Protein AF-A0AAV5A978-F1 (afdb_monomer_lite)

Organism: NCBI:txid1419009

Sequence (246 aa):
MTSYNINPSRQEALLNAAAAQDAKRYGLGHRPPADSLASAAQAVADINEKLDVPPSRMTRKEEARLEGAAAQDALRVQAEKGKYINVDVNPLSLSKDEAIQIQSEEHRMRVYSLGYPPPAGSLAAQTQSLTDRLENASTQPMTKDIASDLMSLEHHGMGYTPSGSIAAEAQSKADKNENDGGNRTMNPAVMRVAMGAPVSKGIAAKVMAEENAKLGEVPRGSIAAQAQAAADKNVMDGGNRGVYDD

Foldseek 3Di:
DDDPPPPVVVVVVVVVVVVVVVVVVVVPDDQDDCPDPSNVVVVVVVVCVVVPDDPPPQDVVNVVVVVVVVVVVVVVVVVVVVPPPVPLPLLQPDDPVRNVVVCCVVCVVPVVPDPDDDDPPDPNNVVVVVVVVLVCLQQAALAPVLLVLLQCQLCVQPVHDDCQAPSNVSNVRNVVCVVPVDRDHDDSLSSCLSVFFFAAPVSLVVNLVVRCVRPVHDDGSHSSNLSNVSNVVCVVVSTGGHSPND

Secondary structure (DSSP, 8-state):
-------HHHHHHHHHHHHHHHHHHGGG--PPPTTSHHHHHHHHHHHHHHTT-------HHHHHHHHHHHHHHHHHHHHHHTTS------TTS--HHHHHHHHHHHHHHHHTTT-PPPPTTSHHHHHHHHHHHHHHHHHSPPPHHHHHHHHHHHHHHHSS--TTSHHHHHHHHHHHHHHH-------HHHHHHHTTPPPPHHHHHHHHHHHHHHHSS--TTSHHHHHHHHHHHHHHHTS---TT--

Radius of gyration: 29.01 Å; chains: 1; bounding box: 64×39×80 Å

pLDDT: mean 71.05, std 18.88, range [38.41, 97.0]

Structure (mmCIF, N/CA/C/O backbone):
data_AF-A0AAV5A978-F1
#
_entry.id   AF-A0AAV5A978-F1
#
loop_
_atom_site.group_PDB
_atom_site.id
_atom_site.type_symbol
_atom_site.label_atom_id
_atom_site.label_alt_id
_atom_site.label_comp_id
_atom_site.label_asym_id
_atom_site.label_entity_id
_atom_site.label_seq_id
_atom_site.pdbx_PDB_ins_code
_atom_site.Cartn_x
_atom_site.Cartn_y
_atom_site.Cartn_z
_atom_site.occupancy
_atom_site.B_iso_or_equiv
_atom_site.auth_seq_id
_atom_site.auth_comp_id
_atom_site.auth_asym_id
_atom_site.auth_atom_id
_atom_site.pdbx_PDB_model_num
ATOM 1 N N . MET A 1 1 ? -16.088 -4.294 -34.822 1.00 38.41 1 MET A N 1
ATOM 2 C CA . MET A 1 1 ? -14.643 -4.430 -34.542 1.00 38.41 1 MET A CA 1
ATOM 3 C C . MET A 1 1 ? -13.909 -4.224 -35.854 1.00 38.41 1 MET A C 1
ATOM 5 O O . MET A 1 1 ? -13.927 -5.113 -36.691 1.00 38.41 1 MET A O 1
ATOM 9 N N . THR A 1 2 ? -13.381 -3.023 -36.080 1.00 38.53 2 THR A N 1
ATOM 10 C CA . THR A 1 2 ? -12.790 -2.622 -37.365 1.00 38.53 2 THR A CA 1
ATOM 11 C C . THR A 1 2 ? -11.290 -2.451 -37.153 1.00 38.53 2 THR A C 1
ATOM 13 O O . THR A 1 2 ? -10.835 -1.422 -36.665 1.00 38.53 2 THR A O 1
ATOM 16 N N . SER A 1 3 ? -10.521 -3.501 -37.425 1.00 41.91 3 SER A N 1
ATOM 17 C CA . SER A 1 3 ? -9.060 -3.478 -37.373 1.00 41.91 3 SER A CA 1
ATOM 18 C C . SER A 1 3 ? -8.523 -2.732 -38.597 1.00 41.91 3 SER A C 1
ATOM 20 O O . SER A 1 3 ? -8.637 -3.219 -39.722 1.00 41.91 3 SER A O 1
ATOM 22 N N . TYR A 1 4 ? -7.961 -1.539 -38.385 1.00 41.56 4 TYR A N 1
ATOM 23 C CA . TYR A 1 4 ? -7.276 -0.774 -39.426 1.00 41.56 4 TYR A CA 1
ATOM 24 C C . TYR A 1 4 ? -5.975 -1.482 -39.806 1.00 41.56 4 TYR A C 1
ATOM 26 O O . TYR A 1 4 ? -4.969 -1.395 -39.107 1.00 41.56 4 TYR A O 1
ATOM 34 N N . ASN A 1 5 ? -6.017 -2.195 -40.927 1.00 45.91 5 ASN A N 1
ATOM 35 C CA . ASN A 1 5 ? -4.850 -2.790 -41.557 1.00 45.91 5 ASN A CA 1
ATOM 36 C C . ASN A 1 5 ? -4.061 -1.658 -42.240 1.00 45.91 5 ASN A C 1
ATOM 38 O O . ASN A 1 5 ? -4.445 -1.164 -43.303 1.00 45.91 5 ASN A O 1
ATOM 42 N N . ILE A 1 6 ? -3.030 -1.147 -41.565 1.00 46.53 6 ILE A N 1
ATOM 43 C CA . ILE A 1 6 ? -2.198 -0.057 -42.081 1.00 46.53 6 ILE A CA 1
ATOM 44 C C . ILE A 1 6 ? -1.260 -0.656 -43.131 1.00 46.53 6 ILE A C 1
ATOM 46 O O . ILE A 1 6 ? -0.410 -1.479 -42.812 1.00 46.53 6 ILE A O 1
ATOM 50 N N . ASN A 1 7 ? -1.439 -0.241 -44.387 1.00 48.62 7 ASN A N 1
ATOM 51 C CA . ASN A 1 7 ? -0.611 -0.665 -45.515 1.00 48.62 7 ASN A CA 1
ATOM 52 C C . ASN A 1 7 ? 0.897 -0.486 -45.209 1.00 48.62 7 ASN A C 1
ATOM 54 O O . ASN A 1 7 ? 1.296 0.623 -44.834 1.00 48.62 7 ASN A O 1
ATOM 58 N N . PRO A 1 8 ? 1.743 -1.513 -45.426 1.00 53.03 8 PRO A N 1
ATOM 59 C CA . PRO A 1 8 ? 3.180 -1.483 -45.115 1.00 53.03 8 PRO A CA 1
ATOM 60 C C . PRO A 1 8 ? 3.939 -0.385 -45.879 1.00 53.03 8 PRO A C 1
ATOM 62 O O . PRO A 1 8 ? 4.886 0.206 -45.365 1.00 53.03 8 PRO A O 1
ATOM 65 N N . SER A 1 9 ? 3.436 0.015 -47.046 1.00 55.06 9 SER A N 1
ATOM 66 C CA . SER A 1 9 ? 3.957 1.135 -47.836 1.00 55.06 9 SER A CA 1
ATOM 67 C C . SER A 1 9 ? 3.816 2.503 -47.149 1.00 55.06 9 SER A C 1
ATOM 69 O O . SER A 1 9 ? 4.548 3.437 -47.473 1.00 55.06 9 SER A O 1
ATOM 71 N N . ARG A 1 10 ? 2.927 2.647 -46.154 1.00 50.75 10 ARG A N 1
ATOM 72 C CA . ARG A 1 10 ? 2.805 3.873 -45.347 1.00 50.75 10 ARG A CA 1
ATOM 73 C C . ARG A 1 10 ? 3.814 3.912 -44.194 1.00 50.75 10 ARG A C 1
ATOM 75 O O . ARG A 1 10 ? 4.237 4.999 -43.814 1.00 50.75 10 ARG A O 1
ATOM 82 N N . GLN A 1 11 ? 4.222 2.754 -43.668 1.00 54.19 11 GLN A N 1
ATOM 83 C CA . GLN A 1 11 ? 5.301 2.656 -42.676 1.00 54.19 11 GLN A CA 1
ATOM 84 C C . GLN A 1 11 ? 6.663 2.961 -43.304 1.00 54.19 11 GLN A C 1
ATOM 86 O O . GLN A 1 11 ? 7.423 3.743 -42.738 1.00 54.19 11 GLN A O 1
ATOM 91 N N . GLU A 1 12 ? 6.932 2.445 -44.505 1.00 55.47 12 GLU A N 1
ATOM 92 C CA . GLU A 1 12 ? 8.153 2.781 -45.252 1.00 55.47 12 GLU A CA 1
ATOM 93 C C . GLU A 1 12 ? 8.203 4.266 -45.631 1.00 55.47 12 GLU A C 1
ATOM 95 O O . GLU A 1 12 ? 9.246 4.906 -45.503 1.00 55.47 12 GLU A O 1
ATOM 100 N N . ALA A 1 13 ? 7.066 4.861 -46.011 1.00 53.78 13 ALA A N 1
ATOM 101 C CA . ALA A 1 13 ? 6.989 6.295 -46.286 1.00 53.78 13 ALA A CA 1
ATOM 102 C C . ALA A 1 13 ? 7.282 7.157 -45.043 1.00 53.78 13 ALA A C 1
ATOM 104 O O . ALA A 1 13 ? 7.914 8.206 -45.163 1.00 53.78 13 ALA A O 1
ATOM 105 N N . LEU A 1 14 ? 6.861 6.719 -43.850 1.00 54.91 14 LEU A N 1
ATOM 106 C CA . LEU A 1 14 ? 7.142 7.418 -42.591 1.00 54.91 14 LEU A CA 1
ATOM 107 C C . LEU A 1 14 ? 8.603 7.253 -42.146 1.00 54.91 14 LEU A C 1
ATOM 109 O O . LEU A 1 14 ? 9.194 8.231 -41.692 1.00 54.91 14 LEU A O 1
ATOM 113 N N . LEU A 1 15 ? 9.210 6.073 -42.337 1.00 53.47 15 LEU A N 1
ATOM 114 C CA . LEU A 1 15 ? 10.648 5.874 -42.104 1.00 53.47 15 LEU A CA 1
ATOM 115 C C . LEU A 1 15 ? 11.500 6.725 -43.058 1.00 53.47 15 LEU A C 1
ATOM 117 O O . LEU A 1 15 ? 12.439 7.386 -42.619 1.00 53.47 15 LEU A O 1
ATOM 121 N N . ASN A 1 16 ? 11.136 6.775 -44.342 1.00 55.19 16 ASN A N 1
ATOM 122 C CA . ASN A 1 16 ? 11.844 7.585 -45.335 1.00 55.19 16 ASN A CA 1
ATOM 123 C C . ASN A 1 16 ? 11.669 9.092 -45.081 1.00 55.19 16 ASN A C 1
ATOM 125 O O . ASN A 1 16 ? 12.607 9.864 -45.276 1.00 55.19 16 ASN A O 1
ATOM 129 N N . ALA A 1 17 ? 10.501 9.524 -44.592 1.00 50.28 17 ALA A N 1
ATOM 130 C CA . ALA A 1 17 ? 10.272 10.912 -44.195 1.00 50.28 17 ALA A CA 1
ATOM 131 C C . ALA A 1 17 ? 11.074 11.302 -42.941 1.00 50.28 17 ALA A C 1
ATOM 133 O O . ALA A 1 17 ? 11.612 12.408 -42.893 1.00 50.28 17 ALA A O 1
ATOM 134 N N . ALA A 1 18 ? 11.202 10.400 -41.962 1.00 52.28 18 ALA A N 1
ATOM 135 C CA . ALA A 1 18 ? 12.027 10.617 -40.775 1.00 52.28 18 ALA A CA 1
ATOM 136 C C . ALA A 1 18 ? 13.517 10.712 -41.138 1.00 52.28 18 ALA A C 1
ATOM 138 O O . ALA A 1 18 ? 14.181 11.658 -40.721 1.00 52.28 18 ALA A O 1
ATOM 139 N N . ALA A 1 19 ? 14.012 9.825 -42.007 1.00 53.34 19 ALA A N 1
ATOM 140 C CA . ALA A 1 19 ? 15.381 9.883 -42.521 1.00 53.34 19 ALA A CA 1
ATOM 141 C C . ALA A 1 19 ? 15.659 11.175 -43.319 1.00 53.34 19 ALA A C 1
ATOM 143 O O . ALA A 1 19 ? 16.721 11.779 -43.181 1.00 53.34 19 ALA A O 1
ATOM 144 N N . ALA A 1 20 ? 14.687 11.656 -44.105 1.00 47.88 20 ALA A N 1
ATOM 145 C CA . ALA A 1 20 ? 14.801 12.920 -44.837 1.00 47.88 20 ALA A CA 1
ATOM 146 C C . ALA A 1 20 ? 14.745 14.163 -43.924 1.00 47.88 20 ALA A C 1
ATOM 148 O O . ALA A 1 20 ? 15.349 15.191 -44.239 1.00 47.88 20 ALA A O 1
ATOM 149 N N . GLN A 1 21 ? 14.030 14.093 -42.795 1.00 53.28 21 GLN A N 1
ATOM 150 C CA . GLN A 1 21 ? 14.001 15.161 -41.791 1.00 53.28 21 GLN A CA 1
ATOM 151 C C . GLN A 1 21 ? 15.273 15.195 -40.942 1.00 53.28 21 GLN A C 1
ATOM 153 O O . GLN A 1 21 ? 15.761 16.289 -40.649 1.00 53.28 21 GLN A O 1
ATOM 158 N N . ASP A 1 22 ? 15.848 14.035 -40.625 1.00 50.47 22 ASP A N 1
ATOM 159 C CA . ASP A 1 22 ? 17.147 13.941 -39.959 1.00 50.47 22 ASP A CA 1
ATOM 160 C C . ASP A 1 22 ? 18.252 14.480 -40.874 1.00 50.47 22 ASP A C 1
ATOM 162 O O . ASP A 1 22 ? 18.974 15.397 -40.489 1.00 50.47 22 ASP A O 1
ATOM 166 N N . ALA A 1 23 ? 18.281 14.070 -42.149 1.00 48.44 23 ALA A N 1
ATOM 167 C CA . ALA A 1 23 ? 19.184 14.634 -43.158 1.00 48.44 23 ALA A CA 1
ATOM 168 C C . ALA A 1 23 ? 19.055 16.167 -43.300 1.00 48.44 23 ALA A C 1
ATOM 170 O O . ALA A 1 23 ? 20.057 16.859 -43.482 1.00 48.44 23 ALA A O 1
ATOM 171 N N . LYS A 1 24 ? 17.843 16.729 -43.156 1.00 47.72 24 LYS A N 1
ATOM 172 C CA . LYS A 1 24 ? 17.627 18.189 -43.136 1.00 47.72 24 LYS A CA 1
ATOM 173 C C . LYS A 1 24 ? 18.105 18.865 -41.848 1.00 47.72 24 LYS A C 1
ATOM 175 O O . LYS A 1 24 ? 18.511 20.024 -41.910 1.00 47.72 24 LYS A O 1
ATOM 180 N N . ARG A 1 25 ? 18.087 18.181 -40.700 1.00 46.62 25 ARG A N 1
ATOM 181 C CA . ARG A 1 25 ? 18.656 18.694 -39.441 1.00 46.62 25 ARG A CA 1
ATOM 182 C C . ARG A 1 25 ? 20.189 18.698 -39.457 1.00 46.62 25 ARG A C 1
ATOM 184 O O . ARG A 1 25 ? 20.784 19.624 -38.910 1.00 46.62 25 ARG A O 1
ATOM 191 N N . TYR A 1 26 ? 20.823 17.752 -40.152 1.00 47.38 26 TYR A N 1
ATOM 192 C CA . TYR 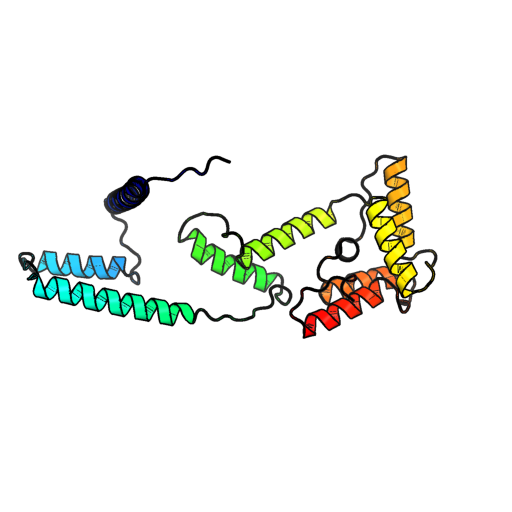A 1 26 ? 22.285 17.693 -40.313 1.00 47.38 26 TYR A CA 1
ATOM 193 C C . TYR A 1 26 ? 22.871 18.773 -41.245 1.00 47.38 26 TYR A C 1
ATOM 195 O O . TYR A 1 26 ? 24.079 18.997 -41.239 1.00 47.38 26 TYR A O 1
ATOM 203 N N . GLY A 1 27 ? 22.036 19.519 -41.978 1.00 46.97 27 GLY A N 1
ATOM 204 C CA . GLY A 1 27 ? 22.461 20.675 -42.778 1.00 46.97 27 GLY A CA 1
ATOM 205 C C . GLY A 1 27 ? 22.800 21.948 -41.981 1.00 46.97 27 GLY A C 1
ATOM 206 O O . GLY A 1 27 ? 23.196 22.939 -42.586 1.00 46.97 27 GLY A O 1
ATOM 207 N N . LEU A 1 28 ? 22.643 21.955 -40.646 1.00 50.41 28 LEU A N 1
ATOM 208 C CA . LEU A 1 28 ? 22.798 23.149 -39.789 1.00 50.41 28 LEU A CA 1
ATOM 209 C C . LEU A 1 28 ? 24.089 23.185 -38.942 1.00 50.41 28 LEU A C 1
ATOM 211 O O . LEU A 1 28 ? 24.195 23.977 -38.011 1.00 50.41 28 LEU A O 1
ATOM 215 N N . GLY A 1 29 ? 25.100 22.372 -39.268 1.00 51.94 29 GLY A N 1
ATOM 216 C CA . GLY A 1 29 ? 26.462 22.554 -38.737 1.00 51.94 29 GLY A CA 1
ATOM 217 C C . GLY A 1 29 ? 26.720 22.049 -37.311 1.00 51.94 29 GLY A C 1
ATOM 218 O O . GLY A 1 29 ? 27.778 22.334 -36.748 1.00 51.94 29 GLY A O 1
ATOM 219 N N . HIS A 1 30 ? 25.816 21.268 -36.716 1.00 49.59 30 HIS A N 1
ATOM 220 C CA . HIS A 1 30 ? 26.115 20.577 -35.462 1.00 49.59 30 HIS A CA 1
ATOM 221 C C . HIS A 1 30 ? 26.966 19.335 -35.726 1.00 49.59 30 HIS A C 1
ATOM 223 O O . HIS A 1 30 ? 26.496 18.361 -36.313 1.00 49.59 30 HIS A O 1
ATOM 229 N N . ARG A 1 31 ? 28.225 19.370 -35.271 1.00 55.72 31 ARG A N 1
ATOM 230 C CA . ARG A 1 31 ? 29.087 18.187 -35.273 1.00 55.72 31 ARG A CA 1
ATOM 231 C C . ARG A 1 31 ? 28.503 17.135 -34.323 1.00 55.72 31 ARG A C 1
ATOM 233 O O . ARG A 1 31 ? 28.209 17.479 -33.174 1.00 55.72 31 ARG A O 1
ATOM 240 N N . PRO A 1 32 ? 28.337 15.881 -34.771 1.00 55.28 32 PRO A N 1
ATOM 241 C CA . PRO A 1 32 ? 27.940 14.793 -33.889 1.00 55.28 32 PRO A CA 1
ATOM 242 C C . PRO A 1 32 ? 28.941 14.657 -32.724 1.00 55.28 32 PRO A C 1
ATOM 244 O O . PRO A 1 32 ? 30.125 14.966 -32.895 1.00 55.28 32 PRO A O 1
ATOM 247 N N . PRO A 1 33 ? 28.491 14.226 -31.531 1.00 59.38 33 PRO A N 1
ATOM 248 C CA . PRO A 1 33 ? 29.372 14.049 -30.380 1.00 59.38 33 PRO A CA 1
ATOM 249 C C . PRO A 1 33 ? 30.524 13.105 -30.736 1.00 59.38 33 PRO A C 1
ATOM 251 O O . PRO A 1 33 ? 30.306 12.107 -31.429 1.00 59.38 33 PRO A O 1
ATOM 254 N N . ALA A 1 34 ? 31.734 13.449 -30.279 1.00 50.03 34 ALA A N 1
ATOM 255 C CA . ALA A 1 34 ? 33.002 12.887 -30.757 1.00 50.03 34 ALA A CA 1
ATOM 256 C C . ALA A 1 34 ? 33.068 11.352 -30.688 1.00 50.03 34 ALA A C 1
ATOM 258 O O . ALA A 1 34 ? 33.665 10.736 -31.567 1.00 50.03 34 ALA A O 1
ATOM 259 N N . ASP A 1 35 ? 32.355 10.757 -29.729 1.00 54.66 35 ASP A N 1
ATOM 260 C CA . ASP A 1 35 ? 32.352 9.316 -29.462 1.00 54.66 35 ASP A CA 1
ATOM 261 C C . ASP A 1 35 ? 31.147 8.578 -30.083 1.00 54.66 35 ASP A C 1
ATOM 263 O O . ASP A 1 35 ? 30.894 7.413 -29.783 1.00 54.66 35 ASP A O 1
ATOM 267 N N . SER A 1 36 ? 30.359 9.245 -30.936 1.00 51.81 36 SER A N 1
ATOM 268 C CA . SER A 1 36 ? 29.204 8.630 -31.604 1.00 51.81 36 SER A CA 1
ATOM 269 C C . SER A 1 36 ? 29.556 8.006 -32.953 1.00 51.81 36 SER A C 1
ATOM 271 O O . SER A 1 36 ? 30.418 8.489 -33.687 1.00 51.81 36 SER A O 1
ATOM 273 N N . LEU A 1 37 ? 28.803 6.971 -33.338 1.00 57.16 37 LEU A N 1
ATOM 274 C CA . LEU A 1 37 ? 28.911 6.334 -34.657 1.00 57.16 37 LEU A CA 1
ATOM 275 C C . LEU A 1 37 ? 28.710 7.328 -35.815 1.00 57.16 37 LEU A C 1
ATOM 277 O O . LEU A 1 37 ? 29.323 7.166 -36.866 1.00 57.16 37 LEU A O 1
ATOM 281 N N . ALA A 1 38 ? 27.919 8.387 -35.611 1.00 53.84 38 ALA A N 1
ATOM 282 C CA . ALA A 1 38 ? 27.750 9.467 -36.583 1.00 53.84 38 ALA A CA 1
ATOM 283 C C . ALA A 1 38 ? 29.032 10.307 -36.757 1.00 53.84 38 ALA A C 1
ATOM 285 O O . ALA A 1 38 ? 29.376 10.661 -37.880 1.00 53.84 38 ALA A O 1
ATOM 286 N N . SER A 1 39 ? 29.778 10.564 -35.674 1.00 52.00 39 SER A N 1
ATOM 287 C CA . SER A 1 39 ? 31.099 11.215 -35.724 1.00 52.00 39 SER A CA 1
ATOM 288 C C . SER A 1 39 ? 32.128 10.346 -36.444 1.00 52.00 39 SER A C 1
ATOM 290 O O . SER A 1 39 ? 32.857 10.842 -37.302 1.00 52.00 39 SER A O 1
ATOM 292 N N . ALA A 1 40 ? 32.124 9.033 -36.194 1.00 56.62 40 ALA A N 1
ATOM 293 C CA . ALA A 1 40 ? 32.982 8.096 -36.918 1.00 56.62 40 ALA A CA 1
ATOM 294 C C . ALA A 1 40 ? 32.642 8.034 -38.420 1.00 56.62 40 ALA A C 1
ATOM 296 O O . ALA A 1 40 ? 33.541 8.088 -39.257 1.00 56.62 40 ALA A O 1
ATOM 297 N N . ALA A 1 41 ? 31.354 7.985 -38.775 1.00 58.16 41 ALA A N 1
ATOM 298 C CA . ALA A 1 41 ? 30.906 7.989 -40.168 1.00 58.16 41 ALA A CA 1
ATOM 299 C C . ALA A 1 41 ? 31.272 9.295 -40.893 1.00 58.16 41 ALA A C 1
ATOM 301 O O . AL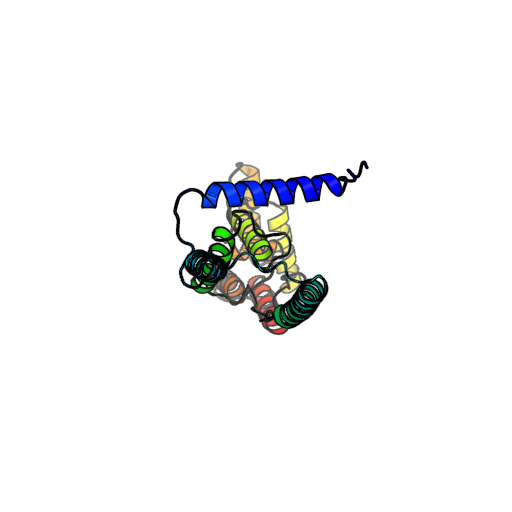A A 1 41 ? 31.699 9.265 -42.046 1.00 58.16 41 ALA A O 1
ATOM 302 N N . GLN A 1 42 ? 31.166 10.434 -40.205 1.00 61.62 42 GLN A N 1
ATOM 303 C CA . GLN A 1 42 ? 31.513 11.734 -40.768 1.00 61.62 42 GLN A CA 1
ATOM 304 C C . GLN A 1 42 ? 33.028 11.929 -40.892 1.00 61.62 42 GLN A C 1
ATOM 306 O O . GLN A 1 42 ? 33.486 12.444 -41.902 1.00 61.62 42 GLN A O 1
ATOM 311 N N . ALA A 1 43 ? 33.824 11.418 -39.948 1.00 58.69 43 ALA A N 1
ATOM 312 C CA . ALA A 1 43 ? 35.279 11.384 -40.082 1.00 58.69 43 ALA A CA 1
ATOM 313 C C . ALA A 1 43 ? 35.724 10.544 -41.292 1.00 58.69 43 ALA A C 1
ATOM 315 O O . ALA A 1 43 ? 36.635 10.941 -42.013 1.00 58.69 43 ALA A O 1
ATOM 316 N N . VAL A 1 44 ? 35.060 9.413 -41.557 1.00 56.75 44 VAL A N 1
ATOM 317 C CA . VAL A 1 44 ? 35.323 8.590 -42.750 1.00 56.75 44 VAL A CA 1
ATOM 318 C C . VAL A 1 44 ? 34.908 9.319 -44.035 1.00 56.75 44 VAL A C 1
ATOM 320 O O . VAL A 1 44 ? 35.639 9.263 -45.023 1.00 56.75 44 VAL A O 1
ATOM 323 N N . ALA A 1 45 ? 33.783 10.040 -44.026 1.00 55.94 45 ALA A N 1
ATOM 324 C CA . ALA A 1 45 ? 33.349 10.858 -45.159 1.00 55.94 45 ALA A CA 1
ATOM 325 C C . ALA A 1 45 ? 34.325 12.016 -45.454 1.00 55.94 45 ALA A C 1
ATOM 327 O O . ALA A 1 45 ? 34.742 12.168 -46.600 1.00 55.94 45 ALA A O 1
ATOM 328 N N . ASP A 1 46 ? 34.770 12.749 -44.428 1.00 59.84 46 ASP A N 1
ATOM 329 C CA . ASP A 1 46 ? 35.736 13.852 -44.547 1.00 59.84 46 ASP A CA 1
ATOM 330 C C . ASP A 1 46 ? 37.120 13.362 -45.027 1.00 59.84 46 ASP A C 1
ATOM 332 O O . ASP A 1 46 ? 37.829 14.064 -45.753 1.00 59.84 46 ASP A O 1
ATOM 336 N N . ILE A 1 47 ? 37.531 12.150 -44.625 1.00 57.88 47 ILE A N 1
ATOM 337 C CA . ILE A 1 47 ? 38.763 11.506 -45.114 1.00 57.88 47 ILE A CA 1
ATOM 338 C C . ILE A 1 47 ? 38.628 11.147 -46.599 1.00 57.88 47 ILE A C 1
ATOM 340 O O . ILE A 1 47 ? 39.562 11.386 -47.367 1.00 57.88 47 ILE A O 1
ATOM 344 N N . ASN A 1 48 ? 37.474 10.620 -47.014 1.00 48.16 48 ASN A N 1
ATOM 345 C CA . ASN A 1 48 ? 37.210 10.271 -48.410 1.00 48.16 48 ASN A CA 1
ATOM 346 C C . ASN A 1 48 ? 37.111 11.511 -49.314 1.00 48.16 48 ASN A C 1
ATOM 348 O O . ASN A 1 48 ? 37.594 11.468 -50.442 1.00 48.16 48 ASN A O 1
ATOM 352 N N . GLU A 1 49 ? 36.559 12.623 -48.816 1.00 55.88 49 GLU A N 1
ATOM 353 C CA . GLU A 1 49 ? 36.499 13.903 -49.539 1.00 55.88 49 GLU A CA 1
ATOM 354 C C . GLU A 1 49 ? 37.897 14.506 -49.758 1.00 55.88 49 GLU A C 1
ATOM 356 O O . GLU A 1 49 ? 38.195 15.027 -50.830 1.00 55.88 49 GLU A O 1
ATOM 361 N N . LYS A 1 50 ? 38.801 14.384 -48.776 1.00 57.38 50 LYS A N 1
ATOM 362 C CA . LYS A 1 50 ? 40.176 14.905 -48.882 1.00 57.38 50 LYS A CA 1
ATOM 363 C C . LYS A 1 50 ? 41.097 14.104 -49.797 1.00 57.38 50 LYS A C 1
ATOM 365 O O . LYS A 1 50 ? 42.142 14.625 -50.181 1.00 57.38 50 LYS A O 1
ATOM 370 N N . LEU A 1 51 ? 40.762 12.853 -50.104 1.00 51.94 51 LEU A N 1
ATOM 371 C CA . LEU A 1 51 ? 41.628 11.975 -50.892 1.00 51.94 51 LEU A CA 1
ATOM 372 C C . LEU A 1 51 ? 41.305 11.967 -52.398 1.00 51.94 51 LEU A C 1
ATOM 374 O O . LEU A 1 51 ? 41.974 11.238 -53.123 1.00 51.94 51 LEU A O 1
ATOM 378 N N . ASP A 1 52 ? 40.331 12.761 -52.872 1.00 50.81 52 ASP A N 1
ATOM 379 C CA . ASP A 1 52 ? 39.873 12.819 -54.281 1.00 50.81 52 ASP A CA 1
ATOM 380 C C . ASP A 1 52 ? 39.739 11.419 -54.918 1.00 50.81 52 ASP A C 1
ATOM 382 O O . ASP A 1 52 ? 40.017 11.185 -56.096 1.00 50.81 52 ASP A O 1
ATOM 386 N N . VAL A 1 53 ? 39.363 10.437 -54.089 1.00 49.81 53 VAL A N 1
ATOM 387 C CA . VAL A 1 53 ? 39.149 9.064 -54.529 1.00 49.81 53 VAL A CA 1
ATOM 388 C C . VAL A 1 53 ? 37.731 9.060 -55.079 1.00 49.81 53 VAL A C 1
ATOM 390 O O . VAL A 1 53 ? 36.793 9.241 -54.296 1.00 49.81 53 VAL A O 1
ATOM 393 N N . PRO A 1 54 ? 37.521 8.875 -56.397 1.00 49.19 54 PRO A N 1
ATOM 394 C CA . PRO A 1 54 ? 36.173 8.668 -56.908 1.00 49.19 54 PRO A CA 1
ATOM 395 C C . PRO A 1 54 ? 35.557 7.527 -56.099 1.00 49.19 54 PRO A C 1
ATOM 397 O O . PRO A 1 54 ? 36.294 6.588 -55.786 1.00 49.19 54 PRO A O 1
ATOM 400 N N . PRO A 1 55 ? 34.261 7.577 -55.729 1.00 50.84 55 PRO A N 1
ATOM 401 C CA . PRO A 1 55 ? 33.647 6.491 -54.986 1.00 50.84 55 PRO A CA 1
ATOM 402 C C . PRO A 1 55 ? 33.853 5.236 -55.821 1.00 50.84 55 PRO A C 1
ATOM 404 O O . PRO A 1 55 ? 33.208 5.064 -56.860 1.00 50.84 55 PRO A O 1
ATOM 407 N N . SER A 1 56 ? 34.826 4.413 -55.423 1.00 51.47 56 SER A N 1
ATOM 408 C CA . SER A 1 56 ? 35.086 3.134 -56.051 1.00 51.47 56 SER A CA 1
ATOM 409 C C . SER A 1 56 ? 33.745 2.446 -55.992 1.00 51.47 56 SER A C 1
ATOM 411 O O . SER A 1 56 ? 33.246 2.189 -54.896 1.00 51.47 56 SER A O 1
ATOM 413 N N . ARG A 1 57 ? 33.100 2.286 -57.155 1.00 53.25 57 ARG A N 1
ATOM 414 C CA . ARG A 1 57 ? 31.835 1.569 -57.259 1.00 53.25 57 ARG A CA 1
ATOM 415 C C . ARG A 1 57 ? 32.124 0.218 -56.649 1.00 53.25 57 ARG A C 1
ATOM 417 O O . ARG A 1 57 ? 32.782 -0.596 -57.298 1.00 53.25 57 ARG A O 1
ATOM 424 N N . MET A 1 58 ? 31.700 0.037 -55.399 1.00 56.12 58 MET A N 1
ATOM 425 C CA . MET A 1 58 ? 31.829 -1.232 -54.718 1.00 56.12 58 MET A CA 1
ATOM 426 C C . MET A 1 58 ? 31.236 -2.244 -55.671 1.00 56.12 58 MET A C 1
ATOM 428 O O . MET A 1 58 ? 30.129 -2.084 -56.194 1.00 56.12 58 MET A O 1
ATOM 432 N N . THR A 1 59 ? 32.050 -3.221 -56.029 1.00 63.91 59 THR A N 1
ATOM 433 C CA . THR A 1 59 ? 31.573 -4.277 -56.897 1.00 63.91 59 THR A CA 1
ATOM 434 C C . THR A 1 59 ? 30.405 -4.941 -56.170 1.00 63.91 59 THR A C 1
ATOM 436 O O . THR A 1 59 ? 30.413 -5.043 -54.944 1.00 63.91 59 THR A O 1
ATOM 439 N N . ARG A 1 60 ? 29.397 -5.445 -56.892 1.00 59.47 60 ARG A N 1
ATOM 440 C CA . ARG A 1 60 ? 28.263 -6.160 -56.259 1.00 59.47 60 ARG A CA 1
ATOM 441 C C . ARG A 1 60 ? 28.717 -7.272 -55.299 1.00 59.47 60 ARG A C 1
ATOM 443 O O . ARG A 1 60 ? 27.991 -7.669 -54.399 1.00 59.47 60 ARG A O 1
ATOM 450 N N . LYS A 1 61 ? 29.935 -7.785 -55.499 1.00 59.22 61 LYS A N 1
ATOM 451 C CA . LYS A 1 61 ? 30.578 -8.793 -54.655 1.00 59.22 61 LYS A CA 1
ATOM 452 C C . LYS A 1 61 ? 31.076 -8.237 -53.313 1.00 59.22 61 LYS A C 1
ATOM 454 O O . LYS A 1 61 ? 31.100 -8.976 -52.334 1.00 59.22 61 LYS A O 1
ATOM 459 N N . GLU A 1 62 ? 31.493 -6.978 -53.264 1.00 57.06 62 GLU A N 1
ATOM 460 C CA . GLU A 1 62 ? 31.884 -6.271 -52.037 1.00 57.06 62 GLU A CA 1
ATOM 461 C C . GLU A 1 62 ? 30.656 -5.795 -51.263 1.00 57.06 62 GLU A C 1
ATOM 463 O O . GLU A 1 62 ? 30.609 -5.958 -50.048 1.00 57.06 62 GLU A O 1
ATOM 468 N N . GLU A 1 63 ? 29.625 -5.331 -51.970 1.00 56.91 63 GLU A N 1
ATOM 469 C CA . GLU A 1 63 ? 28.324 -4.980 -51.388 1.00 56.91 63 GLU A CA 1
ATOM 470 C C . GLU A 1 63 ? 27.680 -6.192 -50.694 1.00 56.91 63 GLU A C 1
ATOM 472 O O . GLU A 1 63 ? 27.388 -6.138 -49.503 1.00 56.91 63 GLU A O 1
ATOM 477 N N . ALA A 1 64 ? 27.627 -7.349 -51.367 1.00 61.75 64 ALA A N 1
ATOM 478 C CA . ALA A 1 64 ? 27.132 -8.593 -50.769 1.00 61.75 64 ALA A CA 1
ATOM 479 C C . ALA A 1 64 ? 27.964 -9.071 -49.559 1.00 61.75 64 ALA A C 1
ATOM 481 O O . ALA A 1 64 ? 27.451 -9.739 -48.659 1.00 61.75 64 ALA A O 1
ATOM 482 N N . ARG A 1 65 ? 29.265 -8.747 -49.515 1.00 66.06 65 ARG A N 1
ATOM 483 C CA . ARG A 1 65 ? 30.130 -9.064 -48.366 1.00 66.06 65 ARG A CA 1
ATOM 484 C C . ARG A 1 65 ? 29.848 -8.156 -47.176 1.00 66.06 65 ARG A C 1
ATOM 486 O O . ARG A 1 65 ? 29.847 -8.644 -46.049 1.00 66.06 65 ARG A O 1
ATOM 493 N N . LEU A 1 66 ? 29.602 -6.872 -47.423 1.00 61.25 66 LEU A N 1
ATOM 494 C CA . LEU A 1 66 ? 29.227 -5.914 -46.388 1.00 61.25 66 LEU A CA 1
ATOM 495 C C . LEU A 1 66 ? 27.826 -6.199 -45.845 1.00 61.25 66 LEU A C 1
ATOM 497 O O . LEU A 1 66 ? 27.652 -6.185 -44.632 1.00 61.25 66 LEU A O 1
ATOM 501 N N . GLU A 1 67 ? 26.866 -6.555 -46.699 1.00 61.62 67 GLU A N 1
ATOM 502 C CA . GLU A 1 67 ? 25.534 -7.000 -46.268 1.00 61.62 67 GLU A CA 1
ATOM 503 C C . GLU A 1 67 ? 25.608 -8.267 -45.407 1.00 61.62 67 GLU A C 1
ATOM 505 O O . GLU A 1 67 ? 24.995 -8.331 -44.341 1.00 61.62 67 GLU A O 1
ATOM 510 N N . GLY A 1 68 ? 26.415 -9.255 -45.811 1.00 66.69 68 GLY A N 1
ATOM 511 C CA . GLY A 1 68 ? 26.639 -10.467 -45.020 1.00 66.69 68 GLY A CA 1
ATOM 512 C C . GLY A 1 68 ? 27.292 -10.187 -43.661 1.00 66.69 68 GLY A C 1
ATOM 513 O O . GLY A 1 68 ? 26.871 -10.749 -42.648 1.00 66.69 68 GLY A O 1
ATOM 514 N N . ALA A 1 69 ? 28.278 -9.286 -43.622 1.00 67.06 69 ALA A N 1
ATOM 515 C CA . ALA A 1 69 ? 28.934 -8.869 -42.384 1.00 67.06 69 ALA A CA 1
ATOM 516 C C . ALA A 1 69 ? 27.986 -8.076 -41.469 1.00 67.06 69 ALA A C 1
ATOM 518 O O . ALA A 1 69 ? 27.947 -8.334 -40.269 1.00 67.06 69 ALA A O 1
ATOM 519 N N . ALA A 1 70 ? 27.175 -7.174 -42.028 1.00 58.75 70 ALA A N 1
ATOM 520 C CA . ALA A 1 70 ? 26.173 -6.415 -41.287 1.00 58.75 70 ALA A CA 1
ATOM 521 C C . ALA A 1 70 ? 25.070 -7.323 -40.721 1.00 58.75 70 ALA A C 1
ATOM 523 O O . ALA A 1 70 ? 24.650 -7.136 -39.583 1.00 58.75 70 ALA A O 1
ATOM 524 N N . ALA A 1 71 ? 24.638 -8.345 -41.466 1.00 59.00 71 ALA A N 1
ATOM 525 C CA . ALA A 1 71 ? 23.665 -9.323 -40.985 1.00 59.00 71 ALA A CA 1
ATOM 526 C C . ALA A 1 71 ? 24.228 -10.195 -39.849 1.00 59.00 71 ALA A C 1
ATOM 528 O O . ALA A 1 71 ? 23.546 -10.424 -38.849 1.00 59.00 71 ALA A O 1
ATOM 529 N N . GLN A 1 72 ? 25.480 -10.652 -39.963 1.00 64.62 72 GLN A N 1
ATOM 530 C CA . GLN A 1 72 ? 26.152 -11.381 -38.881 1.00 64.62 72 GLN A CA 1
ATOM 531 C C . GLN A 1 72 ? 26.367 -10.510 -37.642 1.00 64.62 72 GLN A C 1
ATOM 533 O O . GLN A 1 72 ? 26.177 -10.988 -36.524 1.00 64.62 72 GLN A O 1
ATOM 538 N N . ASP A 1 73 ? 26.723 -9.240 -37.825 1.00 54.12 73 ASP A N 1
ATOM 539 C CA . ASP A 1 73 ? 26.887 -8.311 -36.714 1.00 54.12 73 ASP A CA 1
ATOM 540 C C . ASP A 1 73 ? 25.546 -7.977 -36.051 1.00 54.12 73 ASP A C 1
ATOM 542 O O . ASP A 1 73 ? 25.446 -7.996 -34.829 1.00 54.12 73 ASP A O 1
ATOM 546 N N . ALA A 1 74 ? 24.475 -7.801 -36.831 1.00 52.16 74 ALA A N 1
ATOM 547 C CA . ALA A 1 74 ? 23.124 -7.629 -36.305 1.00 52.16 74 ALA A CA 1
ATOM 548 C C . ALA A 1 74 ? 22.670 -8.845 -35.479 1.00 52.16 74 ALA A C 1
ATOM 550 O O . ALA A 1 74 ? 22.109 -8.670 -34.398 1.00 52.16 74 ALA A O 1
ATOM 551 N N . LEU A 1 75 ? 22.967 -10.068 -35.933 1.00 63.22 75 LEU A N 1
ATOM 552 C CA . LEU A 1 75 ? 22.703 -11.298 -35.176 1.00 63.22 75 LEU A CA 1
ATOM 553 C C . LEU A 1 75 ? 23.542 -11.378 -33.893 1.00 63.22 75 LEU A C 1
ATOM 555 O O . LEU A 1 75 ? 23.022 -11.760 -32.844 1.00 63.22 75 LEU A O 1
ATOM 559 N N . ARG A 1 76 ? 24.819 -10.980 -33.948 1.00 69.75 76 ARG A N 1
ATOM 560 C CA . ARG A 1 76 ? 25.701 -10.903 -32.774 1.00 69.75 76 ARG A CA 1
ATOM 561 C C . ARG A 1 76 ? 25.181 -9.893 -31.755 1.00 69.75 76 ARG A C 1
ATOM 563 O O . ARG A 1 76 ? 25.036 -10.237 -30.587 1.00 69.75 76 ARG A O 1
ATOM 570 N N . VAL A 1 77 ? 24.816 -8.693 -32.200 1.00 58.75 77 VAL A N 1
ATOM 571 C CA . VAL A 1 77 ? 24.213 -7.646 -31.367 1.00 58.75 77 VAL A CA 1
ATOM 572 C C . VAL A 1 77 ? 22.868 -8.102 -30.810 1.00 58.75 77 VAL A C 1
ATOM 574 O O . VAL A 1 77 ? 22.563 -7.797 -29.666 1.00 58.75 77 VAL A O 1
ATOM 577 N N . GLN A 1 78 ? 22.061 -8.859 -31.555 1.00 56.97 78 GLN A N 1
ATOM 578 C CA . GLN A 1 78 ? 20.807 -9.417 -31.045 1.00 56.97 78 GLN A CA 1
ATOM 579 C C . GLN A 1 78 ? 21.053 -10.484 -29.966 1.00 56.97 78 GLN A C 1
ATOM 581 O O . GLN A 1 78 ? 20.353 -10.499 -28.954 1.00 56.97 78 GLN A O 1
ATOM 586 N N . ALA A 1 79 ? 22.081 -11.322 -30.126 1.00 57.12 79 ALA A N 1
ATOM 587 C CA . ALA A 1 79 ? 22.498 -12.299 -29.121 1.00 57.12 79 ALA A CA 1
ATOM 588 C C . ALA A 1 79 ? 23.118 -11.639 -27.871 1.00 57.12 79 ALA A C 1
ATOM 590 O O . ALA A 1 79 ? 22.884 -12.092 -26.751 1.00 57.12 79 ALA A O 1
ATOM 591 N N . GLU A 1 80 ? 23.863 -10.544 -28.037 1.00 58.25 80 GLU A N 1
ATOM 592 C CA . GLU A 1 80 ? 24.425 -9.745 -26.941 1.00 58.25 80 GLU A CA 1
ATOM 593 C C . GLU A 1 80 ? 23.360 -8.884 -26.244 1.00 58.25 80 GLU A C 1
ATOM 595 O O . GLU A 1 80 ? 23.371 -8.771 -25.024 1.00 58.25 80 GLU A O 1
ATOM 600 N N . LYS A 1 81 ? 22.371 -8.355 -26.972 1.00 52.84 81 LYS A N 1
ATOM 601 C CA . LYS A 1 81 ? 21.190 -7.684 -26.399 1.00 52.84 81 LYS A CA 1
ATOM 602 C C . LYS A 1 81 ? 20.229 -8.669 -25.728 1.00 52.84 81 LYS A C 1
ATOM 604 O O . LYS A 1 81 ? 19.514 -8.290 -24.813 1.00 52.84 81 LYS A O 1
ATOM 609 N N . GLY A 1 82 ? 20.257 -9.952 -26.084 1.00 44.03 82 GLY A N 1
ATOM 610 C CA . GLY A 1 82 ? 19.643 -11.013 -25.276 1.00 44.03 82 GLY A CA 1
ATOM 611 C C . GLY A 1 82 ? 20.306 -11.197 -23.901 1.00 44.03 82 GLY A C 1
ATOM 612 O O . GLY A 1 82 ? 19.712 -11.810 -23.019 1.00 44.03 82 GLY A O 1
ATOM 613 N N . LYS A 1 83 ? 21.511 -10.636 -23.703 1.00 44.28 83 LYS A N 1
ATOM 614 C CA . LYS A 1 83 ? 22.192 -10.476 -22.410 1.00 44.28 83 LYS A CA 1
ATOM 615 C C . LYS A 1 83 ? 22.021 -9.067 -21.828 1.00 44.28 83 LYS A C 1
ATOM 617 O O . LYS A 1 83 ? 22.853 -8.651 -21.019 1.00 44.28 83 LYS A O 1
ATOM 622 N N . TYR A 1 84 ? 20.965 -8.321 -22.182 1.00 46.94 84 TYR A N 1
ATOM 623 C CA . TYR A 1 84 ? 20.490 -7.319 -21.230 1.00 46.94 84 TYR A CA 1
ATOM 624 C C . TYR A 1 84 ? 20.230 -8.073 -19.945 1.00 46.94 84 TYR A C 1
ATOM 626 O O . TYR A 1 84 ? 19.469 -9.037 -19.900 1.00 46.94 84 TYR A O 1
ATOM 634 N N . ILE A 1 85 ? 21.013 -7.692 -18.955 1.00 46.06 85 ILE A N 1
ATOM 635 C CA . ILE A 1 85 ? 21.035 -8.283 -17.648 1.00 46.06 85 ILE A CA 1
ATOM 636 C C . ILE A 1 85 ? 19.576 -8.221 -17.192 1.00 46.06 85 ILE A C 1
ATOM 638 O O . ILE A 1 85 ? 19.062 -7.138 -16.917 1.00 46.06 85 ILE A O 1
ATOM 642 N N . ASN A 1 86 ? 18.893 -9.367 -17.145 1.00 42.59 86 ASN A N 1
ATOM 643 C CA . ASN A 1 86 ? 17.810 -9.566 -16.194 1.00 42.59 86 ASN A CA 1
ATOM 644 C C . ASN A 1 86 ? 18.499 -9.483 -14.830 1.00 42.59 86 ASN A C 1
ATOM 646 O O . ASN A 1 86 ? 18.759 -10.492 -14.179 1.00 42.59 86 ASN A O 1
ATOM 650 N N . VAL A 1 87 ? 18.926 -8.275 -14.445 1.00 47.41 87 VAL A N 1
ATOM 651 C CA . VAL A 1 87 ? 19.078 -7.982 -13.041 1.00 47.41 87 VAL A CA 1
ATOM 652 C C . VAL A 1 87 ? 17.639 -8.040 -12.600 1.00 47.41 87 VAL A C 1
ATOM 654 O O . VAL A 1 87 ? 16.821 -7.215 -13.004 1.00 47.41 87 VAL A O 1
ATOM 657 N N . ASP A 1 88 ? 17.323 -9.088 -11.864 1.00 46.97 88 ASP A N 1
ATOM 658 C CA . ASP A 1 88 ? 16.096 -9.184 -11.105 1.00 46.97 88 ASP A CA 1
ATOM 659 C C . ASP A 1 88 ? 16.196 -8.118 -9.998 1.00 46.97 88 ASP A C 1
ATOM 661 O O . ASP A 1 88 ? 16.451 -8.400 -8.829 1.00 46.97 88 ASP A O 1
ATOM 665 N N . VAL A 1 89 ? 16.188 -6.838 -10.399 1.00 51.97 89 VAL A N 1
ATOM 666 C CA . VAL A 1 89 ? 16.149 -5.713 -9.477 1.00 51.97 89 VAL A CA 1
ATOM 667 C C . VAL A 1 89 ? 14.714 -5.681 -9.025 1.00 51.97 89 VAL A C 1
ATOM 669 O O . VAL A 1 89 ? 13.829 -5.272 -9.775 1.00 51.97 89 VAL A O 1
ATOM 672 N N . ASN A 1 90 ? 14.479 -6.140 -7.805 1.00 55.44 90 ASN A N 1
ATOM 673 C CA . ASN A 1 90 ? 13.18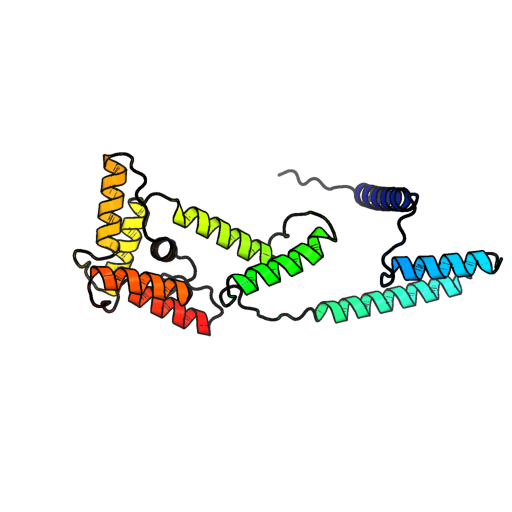8 -5.974 -7.181 1.00 55.44 90 ASN A CA 1
ATOM 674 C C . ASN A 1 90 ? 12.889 -4.459 -7.116 1.00 55.44 90 ASN A C 1
ATOM 676 O O . ASN A 1 90 ? 13.562 -3.738 -6.372 1.00 55.44 90 ASN A O 1
ATOM 680 N N . PRO A 1 91 ? 11.894 -3.939 -7.860 1.00 54.12 91 PRO A N 1
ATOM 681 C CA . PRO A 1 91 ? 11.603 -2.506 -7.887 1.00 54.12 91 PRO A CA 1
ATOM 682 C C . PRO A 1 91 ? 11.140 -1.971 -6.519 1.00 54.12 91 PRO A C 1
ATOM 684 O O . PRO A 1 91 ? 11.058 -0.761 -6.321 1.00 54.12 91 PRO A O 1
ATOM 687 N N . LEU A 1 92 ? 10.848 -2.863 -5.565 1.00 48.00 92 LEU A N 1
ATOM 688 C CA . LEU A 1 92 ? 10.354 -2.558 -4.225 1.00 48.00 92 LEU A CA 1
ATOM 689 C C . LEU A 1 92 ? 11.460 -2.499 -3.156 1.00 48.00 92 LEU A C 1
ATOM 691 O O . LEU A 1 92 ? 11.170 -2.081 -2.033 1.00 48.00 92 LEU A O 1
ATOM 695 N N . SER A 1 93 ? 12.698 -2.911 -3.467 1.00 52.12 93 SER A N 1
ATOM 696 C CA . SER A 1 93 ? 13.858 -2.780 -2.563 1.00 52.12 93 SER A CA 1
ATOM 697 C C . SER A 1 93 ? 14.656 -1.496 -2.780 1.00 52.12 93 SER A C 1
ATOM 699 O O . SER A 1 93 ? 15.567 -1.211 -2.007 1.00 52.12 93 SER A O 1
ATOM 701 N N . LEU A 1 94 ? 14.327 -0.738 -3.825 1.00 57.41 94 LEU A N 1
ATOM 702 C CA . LEU A 1 94 ? 15.009 0.500 -4.173 1.00 57.41 94 LEU A CA 1
ATOM 703 C C . LEU A 1 94 ? 14.669 1.600 -3.166 1.00 57.41 94 LEU A C 1
ATOM 705 O O . LEU A 1 94 ? 13.500 1.883 -2.885 1.00 57.41 94 LEU A O 1
ATOM 709 N N . SER A 1 95 ? 15.707 2.250 -2.645 1.00 58.59 95 SER A N 1
ATOM 710 C CA . SER A 1 95 ? 15.560 3.516 -1.931 1.00 58.59 95 SER A CA 1
ATOM 711 C C . SER A 1 95 ? 14.944 4.571 -2.860 1.00 58.59 95 SER A C 1
ATOM 713 O O . SER A 1 95 ? 15.053 4.491 -4.084 1.00 58.59 95 SER A O 1
ATOM 715 N N . LYS A 1 96 ? 14.305 5.599 -2.285 1.00 56.34 96 LYS A N 1
ATOM 716 C CA . LYS A 1 96 ? 13.753 6.720 -3.061 1.00 56.34 96 LYS A CA 1
ATOM 717 C C . LYS A 1 96 ? 14.824 7.363 -3.953 1.00 56.34 96 LYS A C 1
ATOM 719 O O . LYS A 1 96 ? 14.523 7.702 -5.092 1.00 56.34 96 LYS A O 1
ATOM 724 N N . ASP A 1 97 ? 16.056 7.469 -3.463 1.00 54.72 97 ASP A N 1
ATOM 725 C CA . ASP A 1 97 ? 17.167 8.067 -4.208 1.00 54.72 97 ASP A CA 1
ATOM 726 C C . ASP A 1 97 ? 17.656 7.144 -5.331 1.00 54.72 97 ASP A C 1
ATOM 728 O O . ASP A 1 97 ? 17.924 7.608 -6.434 1.00 54.72 97 ASP A O 1
ATOM 732 N N . GLU A 1 98 ? 17.674 5.829 -5.100 1.00 55.94 98 GLU A N 1
ATOM 733 C CA . GLU A 1 98 ? 18.051 4.835 -6.114 1.00 55.94 98 GLU A CA 1
ATOM 734 C C . GLU A 1 98 ? 16.985 4.711 -7.207 1.00 55.94 98 GLU A C 1
ATOM 736 O O . GLU A 1 98 ? 17.311 4.622 -8.387 1.00 55.94 98 GLU A O 1
ATOM 741 N N . ALA A 1 99 ? 15.703 4.778 -6.840 1.00 65.00 99 ALA A N 1
ATOM 742 C CA . ALA A 1 99 ? 14.599 4.812 -7.791 1.00 65.00 99 ALA A CA 1
ATOM 743 C C . ALA A 1 99 ? 14.639 6.082 -8.652 1.00 65.00 99 ALA A C 1
ATOM 745 O O . ALA A 1 99 ? 14.444 5.997 -9.863 1.00 65.00 99 ALA A O 1
ATOM 746 N N . ILE A 1 100 ? 14.948 7.241 -8.056 1.00 64.06 100 ILE A N 1
ATOM 747 C CA . ILE A 1 100 ? 15.155 8.500 -8.786 1.00 64.06 100 ILE A CA 1
ATOM 748 C C . ILE A 1 100 ? 16.379 8.399 -9.693 1.00 64.06 100 ILE A C 1
ATOM 750 O O . ILE A 1 100 ? 16.345 8.911 -10.805 1.00 64.06 100 ILE A O 1
ATOM 754 N N . GLN A 1 101 ? 17.450 7.740 -9.257 1.00 67.06 101 GLN A N 1
ATOM 755 C CA . GLN A 1 101 ? 18.666 7.594 -10.047 1.00 67.06 101 GLN A CA 1
ATOM 756 C C . GLN A 1 101 ? 18.462 6.644 -11.233 1.00 67.06 101 GLN A C 1
ATOM 758 O O . GLN A 1 101 ? 18.834 6.997 -12.345 1.00 67.06 101 GLN A O 1
ATOM 763 N N . ILE A 1 102 ? 17.772 5.515 -11.043 1.00 68.88 102 ILE A N 1
ATOM 764 C CA . ILE A 1 102 ? 17.384 4.598 -12.126 1.00 68.88 102 ILE A CA 1
ATOM 765 C C . ILE A 1 102 ? 16.378 5.264 -13.067 1.00 68.88 102 ILE A C 1
ATOM 767 O O . ILE A 1 102 ? 16.544 5.192 -14.283 1.00 68.88 102 ILE A O 1
ATOM 771 N N . GLN A 1 103 ? 15.369 5.966 -12.537 1.00 61.53 103 GLN A N 1
ATOM 772 C CA . GLN A 1 103 ? 14.469 6.777 -13.357 1.00 61.53 103 GLN A CA 1
ATOM 773 C C . GLN A 1 103 ? 15.244 7.845 -14.116 1.00 61.53 103 GLN A C 1
ATOM 775 O O . GLN A 1 103 ? 14.969 8.038 -15.285 1.00 61.53 103 GLN A O 1
ATOM 780 N N . SER A 1 104 ? 16.207 8.522 -13.498 1.00 61.56 104 SER A N 1
ATOM 781 C CA . SER A 1 104 ? 17.022 9.554 -14.135 1.00 61.56 104 SER A CA 1
ATOM 782 C C . SER A 1 104 ? 17.923 8.961 -15.208 1.00 61.56 104 SER A C 1
ATOM 784 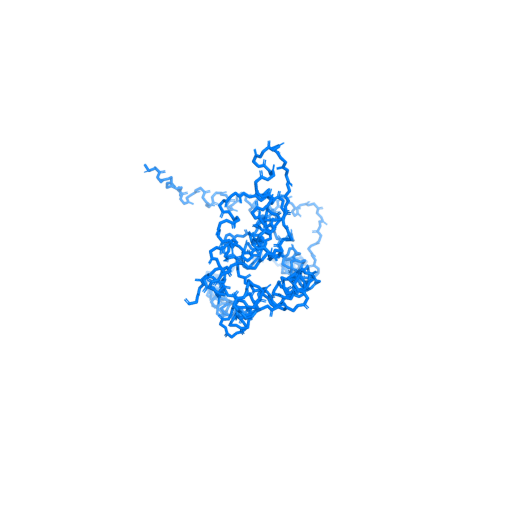O O . SER A 1 104 ? 18.030 9.551 -16.272 1.00 61.56 104 SER A O 1
ATOM 786 N N . GLU A 1 105 ? 18.514 7.784 -15.008 1.00 62.41 105 GLU A N 1
ATOM 787 C CA . GLU A 1 105 ? 19.339 7.124 -16.022 1.00 62.41 105 GLU A CA 1
ATOM 788 C C . GLU A 1 105 ? 18.508 6.554 -17.174 1.00 62.41 105 GLU A C 1
ATOM 790 O O . GLU A 1 105 ? 18.866 6.766 -18.332 1.00 62.41 105 GLU A O 1
ATOM 795 N N . GLU A 1 106 ? 17.356 5.936 -16.903 1.00 55.47 106 GLU A N 1
ATOM 796 C CA . GLU A 1 106 ? 16.419 5.509 -17.948 1.00 55.47 106 GLU A CA 1
ATOM 797 C C . GLU A 1 106 ? 15.806 6.707 -18.678 1.00 55.47 106 GLU A C 1
ATOM 799 O O . GLU A 1 106 ? 15.748 6.732 -19.906 1.00 55.47 106 GLU A O 1
ATOM 804 N N . HIS A 1 107 ? 15.366 7.730 -17.948 1.00 49.31 107 HIS A N 1
ATOM 805 C CA . HIS A 1 107 ? 14.808 8.954 -18.512 1.00 49.31 107 HIS A CA 1
ATOM 806 C C . HIS A 1 107 ? 15.884 9.716 -19.278 1.00 49.31 107 HIS A C 1
ATOM 808 O O . HIS A 1 107 ? 15.600 10.213 -20.353 1.00 49.31 107 HIS A O 1
ATOM 814 N N . ARG A 1 108 ? 17.142 9.731 -18.837 1.00 55.69 108 ARG A N 1
ATOM 815 C CA . ARG A 1 108 ? 18.260 10.300 -19.596 1.00 55.69 108 ARG A CA 1
ATOM 816 C C . ARG A 1 108 ? 18.539 9.475 -20.851 1.00 55.69 108 ARG A C 1
ATOM 818 O O . ARG A 1 108 ? 18.606 10.057 -21.924 1.00 55.69 108 ARG A O 1
ATOM 825 N N . MET A 1 109 ? 18.579 8.145 -20.780 1.00 54.19 109 MET A N 1
ATOM 826 C CA . MET A 1 109 ? 18.704 7.272 -21.961 1.00 54.19 109 MET A CA 1
ATOM 827 C C . MET A 1 109 ? 17.548 7.457 -22.963 1.00 54.19 109 MET A C 1
ATOM 829 O O . MET A 1 109 ? 17.745 7.383 -24.180 1.00 54.19 109 MET A O 1
ATOM 833 N N . ARG A 1 110 ? 16.333 7.736 -22.474 1.00 50.34 110 ARG A N 1
ATOM 834 C CA . ARG A 1 110 ? 15.108 7.771 -23.285 1.00 50.34 110 ARG A CA 1
ATOM 835 C C . ARG A 1 110 ? 14.691 9.167 -23.757 1.00 50.34 110 ARG A C 1
ATOM 837 O O . ARG A 1 110 ? 14.222 9.296 -24.887 1.00 50.34 110 ARG A O 1
ATOM 844 N N . VAL A 1 111 ? 14.897 10.208 -22.953 1.00 50.78 111 VAL A N 1
ATOM 845 C CA . VAL A 1 111 ? 14.728 11.627 -23.326 1.00 50.78 111 VAL A CA 1
ATOM 846 C C . VAL A 1 111 ? 15.784 12.034 -24.340 1.00 50.78 111 VAL A C 1
ATOM 848 O O . VAL A 1 111 ? 15.447 12.748 -25.278 1.00 50.78 111 VAL A O 1
ATOM 851 N N . TYR A 1 112 ? 17.014 11.515 -24.237 1.00 48.66 112 TYR A N 1
ATOM 852 C CA . TYR A 1 112 ? 17.996 11.700 -25.307 1.00 48.66 112 TYR A CA 1
ATOM 853 C C . TYR A 1 112 ? 17.625 10.959 -26.600 1.00 48.66 112 TYR A C 1
ATOM 855 O O . TYR A 1 112 ? 18.129 11.333 -27.654 1.00 48.66 112 TYR A O 1
ATOM 863 N N . SER A 1 113 ? 16.739 9.954 -26.549 1.00 50.66 113 SER A N 1
ATOM 864 C CA . SER A 1 113 ? 16.352 9.192 -27.740 1.00 50.66 113 SER A CA 1
ATOM 865 C C . SER A 1 113 ? 15.056 9.680 -28.401 1.00 50.66 113 SER A C 1
ATOM 867 O O . SER A 1 113 ? 15.074 9.896 -29.606 1.00 50.66 113 SER A O 1
ATOM 869 N N . LEU A 1 114 ? 13.920 9.830 -27.698 1.00 53.84 114 LEU A N 1
ATOM 870 C CA . LEU A 1 114 ? 12.621 9.889 -28.404 1.00 53.84 114 LEU A CA 1
ATOM 871 C C . LEU A 1 114 ? 11.446 10.637 -27.723 1.00 53.84 114 LEU A C 1
ATOM 873 O O . LEU A 1 114 ? 10.412 10.788 -28.362 1.00 53.84 114 LEU A O 1
ATOM 877 N N . GLY A 1 115 ? 11.539 11.122 -26.478 1.00 50.81 115 GLY A N 1
ATOM 878 C CA . GLY A 1 115 ? 10.477 11.963 -25.874 1.00 50.81 115 GLY A CA 1
ATOM 879 C C . GLY A 1 115 ? 9.094 11.305 -25.662 1.00 50.81 115 GLY A C 1
ATOM 880 O O . GLY A 1 115 ? 8.115 12.014 -25.442 1.00 50.81 115 GLY A O 1
ATOM 881 N N . TYR A 1 116 ? 8.990 9.973 -25.715 1.00 53.59 116 TYR A N 1
ATOM 882 C CA . TYR A 1 116 ? 7.737 9.236 -25.489 1.00 53.59 116 TYR A CA 1
ATOM 883 C C . TYR A 1 116 ? 7.608 8.710 -24.048 1.00 53.59 116 TYR A C 1
ATOM 885 O O . TYR A 1 116 ? 8.629 8.434 -23.406 1.00 53.59 116 TYR A O 1
ATOM 893 N N . PRO A 1 117 ? 6.366 8.519 -23.547 1.00 54.44 117 PRO A N 1
ATOM 894 C CA . PRO A 1 117 ? 6.113 7.841 -22.277 1.00 54.44 117 PRO A CA 1
ATOM 895 C C . PRO A 1 117 ? 6.722 6.427 -22.261 1.00 54.44 117 PRO A C 1
ATOM 897 O O . PRO A 1 117 ? 6.914 5.823 -23.324 1.00 54.44 117 PRO A O 1
ATOM 900 N N . PRO A 1 118 ? 7.035 5.877 -21.072 1.00 56.47 118 PRO A N 1
ATOM 901 C CA . PRO A 1 118 ? 7.529 4.512 -20.968 1.00 56.47 118 PRO A CA 1
ATOM 902 C C . PRO A 1 118 ? 6.511 3.529 -21.590 1.00 56.47 118 PRO A C 1
ATOM 904 O O . PRO A 1 118 ? 5.310 3.661 -21.353 1.00 56.47 118 PRO A O 1
ATOM 907 N N . PRO A 1 119 ? 6.956 2.566 -22.418 1.00 60.81 119 PRO A N 1
ATOM 908 C CA . PRO A 1 119 ? 6.102 1.603 -23.081 1.00 60.81 119 PRO A CA 1
ATOM 909 C C . PRO A 1 119 ? 5.425 0.725 -22.036 1.00 60.81 119 PRO A C 1
ATOM 911 O O . PRO A 1 119 ? 6.022 0.355 -21.022 1.00 60.81 119 PRO A O 1
ATOM 914 N N . ALA A 1 120 ? 4.170 0.380 -22.311 1.00 54.22 120 ALA A N 1
ATOM 915 C CA . ALA A 1 120 ? 3.375 -0.474 -21.445 1.00 54.22 120 ALA A CA 1
ATOM 916 C C . ALA A 1 120 ? 4.121 -1.786 -21.139 1.00 54.22 120 ALA A C 1
ATOM 918 O O . ALA A 1 120 ? 4.644 -2.439 -22.041 1.00 54.22 120 ALA A O 1
ATOM 919 N N . GLY A 1 121 ? 4.179 -2.150 -19.856 1.00 52.09 121 GLY A N 1
ATOM 920 C CA . GLY A 1 121 ? 4.832 -3.371 -19.379 1.00 52.09 121 GLY A CA 1
ATOM 921 C C . GLY A 1 121 ? 6.305 -3.226 -18.986 1.00 52.09 121 GLY A C 1
ATOM 922 O O . GLY A 1 121 ? 6.824 -4.141 -18.351 1.00 52.09 121 GLY A O 1
ATOM 923 N N . SER A 1 122 ? 6.975 -2.100 -19.272 1.00 60.91 122 SER A N 1
ATOM 924 C CA . SER A 1 122 ? 8.335 -1.874 -18.760 1.00 60.91 122 SER A CA 1
ATOM 925 C C . SER A 1 122 ? 8.338 -1.682 -17.241 1.00 60.91 122 SER A C 1
ATOM 927 O O . SER A 1 122 ? 7.344 -1.225 -16.676 1.00 60.91 122 SER A O 1
ATOM 929 N N . LEU A 1 123 ? 9.471 -1.962 -16.585 1.00 57.53 123 LEU A N 1
ATOM 930 C CA . LEU A 1 123 ? 9.641 -1.738 -15.143 1.00 57.53 123 LEU A CA 1
ATOM 931 C C . LEU A 1 123 ? 9.241 -0.302 -14.766 1.00 57.53 123 LEU A C 1
ATOM 933 O O . LEU A 1 123 ? 8.442 -0.102 -13.865 1.00 57.53 123 LEU A O 1
ATOM 937 N N . ALA A 1 124 ? 9.679 0.693 -15.545 1.00 56.06 124 ALA A N 1
ATOM 938 C CA . ALA A 1 124 ? 9.288 2.089 -15.355 1.00 56.06 124 ALA A CA 1
ATOM 939 C C . ALA A 1 124 ? 7.773 2.344 -15.488 1.00 56.06 124 ALA A C 1
ATOM 941 O O . ALA A 1 124 ? 7.225 3.113 -14.707 1.00 56.06 124 ALA A O 1
ATOM 942 N N . ALA A 1 125 ? 7.079 1.706 -16.439 1.00 57.75 125 ALA A N 1
ATOM 943 C CA . ALA A 1 125 ? 5.629 1.849 -16.588 1.00 57.75 125 ALA A CA 1
ATOM 944 C C . ALA A 1 125 ? 4.865 1.171 -15.437 1.00 57.75 125 ALA A C 1
ATOM 946 O O . ALA A 1 125 ? 3.852 1.695 -14.976 1.00 57.75 125 ALA A O 1
ATOM 947 N N . GLN A 1 126 ? 5.367 0.037 -14.941 1.00 59.22 126 GLN A N 1
ATOM 948 C CA . GLN A 1 126 ? 4.818 -0.637 -13.764 1.00 59.22 126 GLN A CA 1
ATOM 949 C C . GLN A 1 126 ? 5.044 0.201 -12.501 1.00 59.22 126 GLN A C 1
ATOM 951 O O . GLN A 1 126 ? 4.096 0.446 -11.758 1.00 59.22 126 GLN A O 1
ATOM 956 N N . THR A 1 127 ? 6.255 0.730 -12.306 1.00 60.22 127 THR A N 1
ATOM 957 C CA . THR A 1 127 ? 6.581 1.649 -11.209 1.00 60.22 127 THR A CA 1
ATOM 958 C C . THR A 1 127 ? 5.726 2.909 -11.274 1.00 60.22 127 THR A C 1
ATOM 960 O O . THR A 1 127 ? 5.182 3.314 -10.251 1.00 60.22 127 THR A O 1
ATOM 963 N N . GLN A 1 128 ? 5.531 3.500 -12.457 1.00 62.72 128 GLN A N 1
ATOM 964 C CA . GLN A 1 128 ? 4.664 4.667 -12.620 1.00 62.72 128 GLN A CA 1
ATOM 965 C C . GLN A 1 128 ? 3.213 4.330 -12.271 1.00 62.72 128 GLN A C 1
ATOM 967 O O . GLN A 1 128 ? 2.633 4.991 -11.422 1.00 62.72 128 GLN A O 1
ATOM 972 N N . SER A 1 129 ? 2.651 3.245 -12.817 1.00 62.69 129 SER A N 1
ATOM 973 C CA . SER A 1 129 ? 1.280 2.834 -12.494 1.00 62.69 129 SER A CA 1
ATOM 974 C C . SER A 1 129 ? 1.090 2.533 -11.004 1.00 62.69 129 SER A C 1
ATOM 976 O O . SER A 1 129 ? 0.030 2.833 -10.454 1.00 62.69 129 SER A O 1
ATOM 978 N N . LEU A 1 130 ? 2.093 1.951 -10.342 1.00 58.12 130 LEU A N 1
ATOM 979 C CA . LEU A 1 130 ? 2.075 1.726 -8.898 1.00 58.12 130 LEU A CA 1
ATOM 980 C C . LEU A 1 130 ? 2.162 3.040 -8.119 1.00 58.12 130 LEU A C 1
ATOM 982 O O . LEU A 1 130 ? 1.468 3.183 -7.117 1.00 58.12 130 LEU A O 1
ATOM 986 N N . THR A 1 131 ? 2.969 3.992 -8.587 1.00 61.06 131 THR A N 1
ATOM 987 C CA . THR A 1 131 ? 3.111 5.325 -7.985 1.00 61.06 131 THR A CA 1
ATOM 988 C C . THR A 1 131 ? 1.818 6.128 -8.126 1.00 61.06 131 THR A C 1
ATOM 990 O O . THR A 1 131 ? 1.341 6.678 -7.140 1.00 61.06 131 THR A O 1
ATOM 993 N N . ASP A 1 132 ? 1.179 6.095 -9.294 1.00 64.12 132 ASP A N 1
ATOM 994 C CA . ASP A 1 132 ? -0.098 6.767 -9.541 1.00 64.12 132 ASP A CA 1
ATOM 995 C C . ASP A 1 132 ? -1.216 6.149 -8.678 1.00 64.12 132 ASP A C 1
ATOM 997 O O . ASP A 1 132 ? -2.041 6.853 -8.095 1.00 64.12 132 ASP A O 1
ATOM 1001 N N . ARG A 1 133 ? -1.236 4.815 -8.518 1.00 62.78 133 ARG A N 1
ATOM 1002 C CA . ARG A 1 133 ? -2.136 4.142 -7.558 1.00 62.78 133 ARG A CA 1
ATOM 1003 C C . ARG A 1 133 ? -1.830 4.548 -6.113 1.00 62.78 133 ARG A C 1
ATOM 1005 O O . ARG A 1 133 ? -2.758 4.694 -5.323 1.00 62.78 133 ARG A O 1
ATOM 1012 N N . LEU A 1 134 ? -0.556 4.748 -5.774 1.00 60.06 134 LEU A N 1
ATOM 1013 C CA . LEU A 1 134 ? -0.102 5.207 -4.458 1.00 60.06 134 LEU A CA 1
ATOM 1014 C C . LEU A 1 134 ? -0.623 6.601 -4.119 1.00 60.06 134 LEU A C 1
ATOM 1016 O O . LEU A 1 134 ? -1.115 6.834 -3.017 1.00 60.06 134 LEU A O 1
ATOM 1020 N N . GLU A 1 135 ? -0.459 7.524 -5.062 1.00 63.44 135 GLU A N 1
ATOM 1021 C CA . GLU A 1 135 ? -0.833 8.923 -4.911 1.00 63.44 135 GLU A CA 1
ATOM 1022 C C . GLU A 1 135 ? -2.351 9.030 -4.767 1.00 63.44 135 GLU A C 1
ATOM 1024 O O . GLU A 1 135 ? -2.853 9.650 -3.824 1.00 63.44 135 GLU A O 1
ATOM 1029 N N . ASN A 1 136 ? -3.082 8.276 -5.590 1.00 65.81 136 ASN A N 1
ATOM 1030 C CA . ASN A 1 136 ? -4.529 8.153 -5.475 1.00 65.81 136 ASN A CA 1
ATOM 1031 C C . ASN A 1 136 ? -4.960 7.564 -4.122 1.00 65.81 136 ASN A C 1
ATOM 1033 O O . ASN A 1 136 ? -5.843 8.128 -3.479 1.00 65.81 136 ASN A O 1
ATOM 1037 N N . ALA A 1 137 ? -4.307 6.505 -3.629 1.00 65.62 137 ALA A N 1
ATOM 1038 C CA . ALA A 1 137 ? -4.634 5.908 -2.330 1.00 65.62 137 ALA A CA 1
ATOM 1039 C C . ALA A 1 137 ? -4.412 6.873 -1.148 1.00 65.62 137 ALA A C 1
ATOM 1041 O O . ALA A 1 137 ? -5.093 6.773 -0.132 1.00 65.62 137 ALA A O 1
ATOM 1042 N N . SER A 1 138 ? -3.487 7.833 -1.262 1.00 68.56 138 SER A N 1
ATOM 1043 C CA . SER A 1 138 ? -3.268 8.842 -0.213 1.00 68.56 138 SER A CA 1
ATOM 1044 C C . SER A 1 138 ? -4.348 9.928 -0.157 1.00 68.56 138 SER A C 1
ATOM 1046 O O . SER A 1 138 ? -4.516 10.579 0.876 1.00 68.56 138 SER A O 1
ATOM 1048 N N . THR A 1 139 ? -5.092 10.101 -1.252 1.00 78.06 139 THR A N 1
ATOM 1049 C CA . THR A 1 139 ? -6.010 11.232 -1.452 1.00 78.06 139 THR A CA 1
ATOM 1050 C C . THR A 1 139 ? -7.480 10.811 -1.429 1.00 78.06 139 THR A C 1
ATOM 1052 O O . THR A 1 139 ? -8.363 11.664 -1.358 1.00 78.06 139 THR A O 1
ATOM 1055 N N . GLN A 1 140 ? -7.761 9.505 -1.483 1.00 8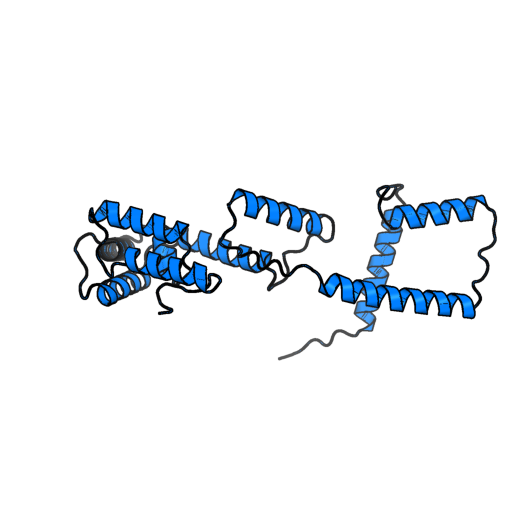4.31 140 GLN A N 1
ATOM 1056 C CA . GLN A 1 140 ? -9.128 8.996 -1.476 1.00 84.31 140 GLN A CA 1
ATOM 1057 C C . GLN A 1 140 ? -9.775 9.105 -0.084 1.00 84.31 140 GLN A C 1
ATOM 1059 O O . GLN A 1 140 ? -9.166 8.679 0.907 1.00 84.31 140 GLN A O 1
ATOM 1064 N N . PRO A 1 141 ? -11.011 9.645 0.009 1.00 91.88 141 PRO A N 1
ATOM 1065 C CA . PRO A 1 141 ? -11.779 9.623 1.246 1.00 91.88 141 PRO A CA 1
ATOM 1066 C C . PRO A 1 141 ? -11.964 8.190 1.721 1.00 91.88 141 PRO A C 1
ATOM 1068 O O . PRO A 1 141 ? -12.175 7.279 0.922 1.00 91.88 141 PRO A O 1
ATOM 1071 N N . MET A 1 142 ? -11.953 8.001 3.037 1.00 94.50 142 MET A N 1
ATOM 1072 C CA . MET A 1 142 ? -12.358 6.730 3.619 1.00 94.50 142 MET A CA 1
ATOM 1073 C C . MET A 1 142 ? -13.837 6.471 3.300 1.00 94.50 142 MET A C 1
ATOM 1075 O O . MET A 1 142 ? -14.693 7.275 3.682 1.00 94.50 142 MET A O 1
ATOM 1079 N N . THR A 1 143 ? -14.120 5.367 2.606 1.00 94.69 143 THR A N 1
ATOM 1080 C CA . THR A 1 143 ? -15.473 4.904 2.260 1.00 94.69 143 THR A CA 1
ATOM 1081 C C . THR A 1 143 ? -15.894 3.733 3.149 1.00 94.69 143 THR A C 1
ATOM 1083 O O . THR A 1 143 ? -15.057 3.095 3.792 1.00 94.69 143 THR A O 1
ATOM 1086 N N . LYS A 1 144 ? -17.199 3.428 3.181 1.00 95.69 144 LYS A N 1
ATOM 1087 C CA . LYS A 1 144 ? -17.729 2.283 3.940 1.00 95.69 144 LYS A CA 1
ATOM 1088 C C . LYS A 1 144 ? -17.186 0.944 3.459 1.00 95.69 144 LYS A C 1
ATOM 1090 O O . LYS A 1 144 ? -16.906 0.091 4.292 1.00 95.69 144 LYS A O 1
ATOM 1095 N N . ASP A 1 145 ? -16.994 0.788 2.153 1.00 93.44 145 ASP A N 1
ATOM 1096 C CA . ASP A 1 145 ? -16.475 -0.454 1.574 1.00 93.44 145 ASP A CA 1
ATOM 1097 C C . ASP A 1 145 ? -15.049 -0.723 2.071 1.00 93.44 145 ASP A C 1
ATOM 1099 O O . ASP A 1 145 ? -14.788 -1.759 2.674 1.00 93.44 145 ASP A O 1
ATOM 1103 N N . ILE A 1 146 ? -14.161 0.274 1.967 1.00 92.38 146 ILE A N 1
ATOM 1104 C CA . ILE A 1 146 ? -12.776 0.165 2.450 1.00 92.38 146 ILE A CA 1
ATOM 1105 C C . ILE A 1 146 ? -12.740 -0.095 3.962 1.00 92.38 146 ILE A C 1
ATOM 1107 O O . ILE A 1 146 ? -11.960 -0.915 4.448 1.00 92.38 146 ILE A O 1
ATOM 1111 N N . ALA A 1 147 ? -13.581 0.602 4.730 1.00 95.06 147 ALA A N 1
ATOM 1112 C CA . ALA A 1 147 ? -13.660 0.392 6.168 1.00 95.06 147 ALA A CA 1
ATOM 1113 C C . ALA A 1 147 ? -14.195 -1.009 6.524 1.00 95.06 147 ALA A C 1
ATOM 1115 O O . ALA A 1 147 ? -13.785 -1.584 7.533 1.00 95.06 147 ALA A O 1
ATOM 1116 N N . SER A 1 148 ? -15.108 -1.563 5.723 1.00 94.81 148 SER A N 1
ATOM 1117 C CA . SER A 1 148 ? -15.655 -2.913 5.895 1.00 94.81 148 SER A CA 1
ATOM 1118 C C . SER A 1 148 ? -14.613 -3.984 5.580 1.00 94.81 148 SER A C 1
ATOM 1120 O O . SER A 1 148 ? -14.509 -4.972 6.310 1.00 94.81 148 SER A O 1
ATOM 1122 N N . ASP A 1 149 ? -13.795 -3.769 4.552 1.00 92.50 149 ASP A N 1
ATOM 1123 C CA . ASP A 1 149 ? -12.691 -4.662 4.195 1.00 92.50 149 ASP A CA 1
ATOM 1124 C C . ASP A 1 149 ? -11.644 -4.720 5.316 1.00 92.50 149 ASP A C 1
ATOM 1126 O O . ASP A 1 149 ? -11.256 -5.801 5.761 1.00 92.50 149 ASP A O 1
ATOM 1130 N N . LEU A 1 150 ? -11.267 -3.559 5.867 1.00 93.12 150 LEU A N 1
ATOM 1131 C CA . LEU A 1 150 ? -10.379 -3.476 7.033 1.00 93.12 150 LEU A CA 1
ATOM 1132 C C . LEU A 1 150 ? -10.961 -4.184 8.262 1.00 93.12 150 LEU A C 1
ATOM 1134 O O . LEU A 1 150 ? -10.245 -4.889 8.973 1.00 93.12 150 LEU A O 1
ATOM 1138 N N . MET A 1 151 ? -12.261 -4.016 8.508 1.00 94.06 151 MET A N 1
ATOM 1139 C CA . MET A 1 151 ? -12.950 -4.681 9.614 1.00 94.06 151 MET A CA 1
ATOM 1140 C C . MET A 1 151 ? -12.968 -6.198 9.433 1.00 94.06 151 MET A C 1
ATOM 1142 O O . MET A 1 151 ? -12.719 -6.934 10.385 1.00 94.06 151 MET A O 1
ATOM 1146 N N . SER A 1 152 ? -13.213 -6.660 8.208 1.00 92.81 152 SER A N 1
ATOM 1147 C CA . SER A 1 152 ? -13.214 -8.080 7.859 1.00 92.81 152 SER A CA 1
ATOM 1148 C C . SER A 1 152 ? -11.823 -8.693 8.020 1.00 92.81 152 SER A C 1
ATOM 1150 O O . SER A 1 152 ? -11.708 -9.773 8.594 1.00 92.81 152 SER A O 1
ATOM 1152 N N . LEU A 1 153 ? -10.768 -7.986 7.599 1.00 90.44 153 LEU A N 1
ATOM 1153 C CA . LEU A 1 153 ? -9.367 -8.375 7.802 1.00 90.44 153 LEU A CA 1
ATOM 1154 C C . LEU A 1 153 ? -9.015 -8.550 9.282 1.00 90.44 153 LEU A C 1
ATOM 1156 O O . LEU A 1 153 ? -8.493 -9.596 9.675 1.00 90.44 153 LEU A O 1
ATOM 1160 N N . GLU A 1 154 ? -9.304 -7.546 10.117 1.00 91.94 154 GLU A N 1
ATOM 1161 C CA . GLU A 1 154 ? -9.045 -7.638 11.560 1.00 91.94 154 GLU A CA 1
ATOM 1162 C C . GLU A 1 154 ? -9.858 -8.759 12.198 1.00 91.94 154 GLU A C 1
ATOM 1164 O O . GLU A 1 154 ? -9.316 -9.564 12.953 1.00 91.94 154 GLU A O 1
ATOM 1169 N N . HIS A 1 155 ? -11.149 -8.840 11.879 1.00 92.69 155 HIS A N 1
ATOM 1170 C CA . HIS A 1 155 ? -12.025 -9.854 12.444 1.00 92.69 155 HIS A CA 1
ATOM 1171 C C . HIS A 1 155 ? -11.606 -11.265 12.016 1.00 92.69 155 HIS A C 1
ATOM 1173 O O . HIS A 1 155 ? -11.720 -12.199 12.805 1.00 92.69 155 HIS A O 1
ATOM 1179 N N . HIS A 1 156 ? -11.101 -11.444 10.795 1.00 91.50 156 HIS A N 1
ATOM 1180 C CA . HIS A 1 156 ? -10.597 -12.734 10.336 1.00 91.50 156 HIS A CA 1
ATOM 1181 C C . HIS A 1 156 ? -9.348 -13.167 11.113 1.00 91.50 156 HIS A C 1
ATOM 1183 O O . HIS A 1 156 ? -9.263 -14.316 11.541 1.00 91.50 156 HIS A O 1
ATOM 1189 N N . GLY A 1 157 ? -8.401 -12.252 11.340 1.00 88.81 157 GLY A N 1
ATOM 1190 C CA . GLY A 1 157 ? -7.154 -12.582 12.029 1.00 88.81 157 GLY A CA 1
ATOM 1191 C C . GLY A 1 157 ? -7.267 -12.659 13.555 1.00 88.81 157 GLY A C 1
ATOM 1192 O O . GLY A 1 157 ? -6.618 -13.506 14.167 1.00 88.81 157 GLY A O 1
ATOM 1193 N N . MET A 1 158 ? -8.079 -11.801 14.180 1.00 89.00 158 MET A N 1
ATOM 1194 C CA . MET A 1 158 ? -8.235 -11.733 15.643 1.00 89.00 158 MET A CA 1
ATOM 1195 C C . MET A 1 158 ? -9.482 -12.459 16.166 1.00 89.00 158 MET A C 1
ATOM 1197 O O . MET A 1 158 ? -9.560 -12.769 17.353 1.00 89.00 158 MET A O 1
ATOM 1201 N N . GLY A 1 159 ? -10.478 -12.716 15.315 1.00 92.44 159 GLY A N 1
ATOM 1202 C CA . GLY A 1 159 ? -11.793 -13.235 15.715 1.00 92.44 159 GLY A CA 1
ATOM 1203 C C . GLY A 1 159 ? -12.727 -12.189 16.340 1.00 92.44 159 GLY A C 1
ATOM 1204 O O . GLY A 1 159 ? -13.878 -12.501 16.631 1.00 92.44 159 GLY A O 1
ATOM 1205 N N . TYR A 1 160 ? -12.244 -10.966 16.564 1.00 91.19 160 TYR A N 1
ATOM 1206 C CA . TYR A 1 160 ? -13.002 -9.808 17.037 1.00 91.19 160 TYR A CA 1
ATOM 1207 C C . TYR A 1 160 ? -12.260 -8.518 16.662 1.00 91.19 160 TYR A C 1
ATOM 1209 O O . TYR A 1 160 ? -11.072 -8.544 16.350 1.00 91.19 160 TYR A O 1
ATOM 1217 N N . THR A 1 161 ? -12.939 -7.374 16.729 1.00 89.38 161 THR A N 1
ATOM 1218 C CA . THR A 1 161 ? -12.342 -6.053 16.468 1.00 89.38 161 THR A CA 1
ATOM 1219 C C . THR A 1 161 ? -12.215 -5.252 17.765 1.00 89.38 161 THR A C 1
ATOM 1221 O O . THR A 1 161 ? -13.245 -4.879 18.340 1.00 89.38 161 THR A O 1
ATOM 1224 N N . PRO A 1 162 ? -10.992 -4.993 18.265 1.00 88.44 162 PRO A N 1
ATOM 1225 C CA . PRO A 1 162 ? -10.801 -4.211 19.478 1.00 88.44 162 PRO A CA 1
ATOM 1226 C C . PRO A 1 162 ? -11.218 -2.749 19.278 1.00 88.44 162 PRO A C 1
ATOM 1228 O O . PRO A 1 162 ? -11.034 -2.156 18.216 1.00 88.44 162 PRO A O 1
ATOM 1231 N N . SER A 1 163 ? -11.769 -2.130 20.323 1.00 90.81 163 SER A N 1
ATOM 1232 C CA . SER A 1 163 ? -12.088 -0.701 20.291 1.00 90.81 163 SER A CA 1
ATOM 1233 C C . SER A 1 163 ? -10.811 0.125 20.132 1.00 90.81 163 SER A C 1
ATOM 1235 O O . SER A 1 163 ? -9.859 -0.075 20.884 1.00 90.81 163 SER A O 1
ATOM 1237 N N . GLY A 1 164 ? -10.810 1.078 19.201 1.00 90.88 164 GLY A N 1
ATOM 1238 C CA . GLY A 1 164 ? -9.638 1.912 18.921 1.00 90.88 164 GLY A CA 1
ATOM 1239 C C . GLY A 1 164 ? -8.628 1.281 17.961 1.00 90.88 164 GLY A C 1
ATOM 1240 O O . GLY A 1 164 ? -7.589 1.889 17.721 1.00 90.88 164 GLY A O 1
ATOM 1241 N N . SER A 1 165 ? -8.929 0.108 17.394 1.00 94.50 165 SER A N 1
ATOM 1242 C CA . SER A 1 165 ? -8.135 -0.471 16.311 1.00 94.50 165 SER A CA 1
ATOM 1243 C C . SER A 1 165 ? -8.155 0.392 15.046 1.00 94.50 165 SER A C 1
ATOM 1245 O O . SER A 1 165 ? -8.959 1.323 14.899 1.00 94.50 165 SER A O 1
ATOM 1247 N N . ILE A 1 166 ? -7.280 0.051 14.099 1.00 94.44 166 ILE A N 1
ATOM 1248 C CA . ILE A 1 166 ? -7.224 0.702 12.791 1.00 94.44 166 ILE A CA 1
ATOM 1249 C C . ILE A 1 166 ? -8.561 0.543 12.056 1.00 94.44 166 ILE A C 1
ATOM 1251 O O . ILE A 1 166 ? -9.051 1.519 11.479 1.00 94.44 166 ILE A O 1
ATOM 1255 N N . ALA A 1 167 ? -9.182 -0.640 12.104 1.00 94.31 167 ALA A N 1
ATOM 1256 C CA . ALA A 1 167 ? -10.490 -0.848 11.487 1.00 94.31 167 ALA A CA 1
ATOM 1257 C C . ALA A 1 167 ? -11.604 -0.045 12.176 1.00 94.31 167 ALA A C 1
ATOM 1259 O O . ALA A 1 167 ? -12.445 0.547 11.496 1.00 94.31 167 ALA A O 1
ATOM 1260 N N . ALA A 1 168 ? -11.592 0.042 13.511 1.00 95.38 168 ALA A N 1
ATOM 1261 C CA . ALA A 1 168 ? -12.561 0.851 14.250 1.00 95.38 168 ALA A CA 1
ATOM 1262 C C . ALA A 1 168 ? -12.449 2.348 13.893 1.00 95.38 168 ALA A C 1
ATOM 1264 O O . ALA A 1 168 ? -13.459 3.036 13.720 1.00 95.38 168 ALA A O 1
ATOM 1265 N N . GLU A 1 169 ? -11.226 2.863 13.735 1.00 95.69 169 GLU A N 1
ATOM 1266 C CA . GLU A 1 169 ? -11.002 4.238 13.280 1.00 95.69 169 GLU A CA 1
ATOM 1267 C C . GLU A 1 169 ? -11.442 4.445 11.825 1.00 95.69 169 GLU A C 1
ATOM 1269 O O . GLU A 1 169 ? -12.058 5.471 11.515 1.00 95.69 169 GLU A O 1
ATOM 1274 N N . ALA A 1 170 ? -11.160 3.483 10.942 1.00 95.69 170 ALA A N 1
ATOM 1275 C CA . ALA A 1 170 ? -11.589 3.530 9.549 1.00 95.69 170 ALA A CA 1
ATOM 1276 C C . ALA A 1 170 ? -13.118 3.628 9.436 1.00 95.69 170 ALA A C 1
ATOM 1278 O O . ALA A 1 170 ? -13.610 4.523 8.749 1.00 95.69 170 ALA A O 1
ATOM 1279 N N . GLN A 1 171 ? -13.858 2.802 10.183 1.00 96.56 171 GLN A N 1
ATOM 1280 C CA . GLN A 1 171 ? -15.324 2.863 10.266 1.00 96.56 171 GLN A CA 1
ATOM 1281 C C . GLN A 1 171 ? -15.808 4.229 10.762 1.00 96.56 171 GLN A C 1
ATOM 1283 O O . GLN A 1 171 ? -16.602 4.889 10.096 1.00 96.56 171 GLN A O 1
ATOM 1288 N N . SER A 1 172 ? -15.238 4.737 11.862 1.00 96.56 172 SER A N 1
ATOM 1289 C CA . SER A 1 172 ? -15.618 6.059 12.379 1.00 96.56 172 SER A CA 1
ATOM 1290 C C . SER A 1 172 ? -15.385 7.184 11.362 1.00 96.56 172 SER A C 1
ATOM 1292 O O . SER A 1 172 ? -16.164 8.137 11.301 1.00 96.56 172 SER A O 1
ATOM 1294 N N . LYS A 1 173 ? -14.306 7.114 10.572 1.00 96.19 173 LYS A N 1
ATOM 1295 C CA . LYS A 1 173 ? -14.025 8.095 9.514 1.00 96.19 173 LYS A CA 1
ATOM 1296 C C . LYS A 1 173 ? -14.984 7.952 8.334 1.00 96.19 173 LYS A C 1
ATOM 1298 O O . LYS A 1 173 ? -15.448 8.984 7.853 1.00 96.19 173 LYS A O 1
ATOM 1303 N N . ALA A 1 174 ? -15.293 6.726 7.913 1.00 96.56 174 ALA A N 1
ATOM 1304 C CA . ALA A 1 174 ? -16.268 6.451 6.860 1.00 96.56 174 ALA A CA 1
ATOM 1305 C C . ALA A 1 174 ? -17.655 6.999 7.223 1.00 96.56 174 ALA A C 1
ATOM 1307 O O . ALA A 1 174 ? -18.232 7.757 6.446 1.00 96.56 174 ALA A O 1
ATOM 1308 N N . ASP A 1 175 ? -18.141 6.712 8.433 1.00 97.00 175 ASP A N 1
ATOM 1309 C CA . ASP A 1 175 ? -19.440 7.196 8.913 1.00 97.00 175 ASP A CA 1
ATOM 1310 C C . ASP A 1 175 ? -19.487 8.722 8.986 1.00 97.00 175 ASP A C 1
ATOM 1312 O O . ASP A 1 175 ? -20.483 9.351 8.632 1.00 97.00 175 ASP A O 1
ATOM 1316 N N . LYS A 1 176 ? -18.400 9.361 9.434 1.00 96.56 176 LYS A N 1
ATOM 1317 C CA . LYS A 1 176 ? -18.324 10.827 9.445 1.00 96.56 176 LYS A CA 1
ATOM 1318 C C . LYS A 1 176 ? -18.378 11.388 8.027 1.00 96.56 176 LYS A C 1
ATOM 1320 O O . LYS A 1 176 ? -19.149 12.310 7.803 1.00 96.56 176 LYS A O 1
ATOM 1325 N N . ASN A 1 177 ? -17.614 10.819 7.093 1.00 95.88 177 ASN A N 1
ATOM 1326 C CA . ASN A 1 177 ? -17.610 11.250 5.693 1.00 95.88 177 ASN A CA 1
ATOM 1327 C C . ASN A 1 177 ? -18.985 11.088 5.029 1.00 95.88 177 ASN A C 1
ATOM 1329 O O . ASN A 1 177 ? -19.386 11.955 4.261 1.00 95.88 177 ASN A O 1
ATOM 1333 N N . GLU A 1 178 ? -19.723 10.021 5.337 1.00 94.69 178 GLU A N 1
ATOM 1334 C CA . GLU A 1 178 ? -21.090 9.836 4.837 1.00 94.69 178 GLU A CA 1
ATOM 1335 C C . GLU A 1 178 ? -22.061 10.870 5.430 1.00 94.69 178 GLU A C 1
ATOM 1337 O O . GLU A 1 178 ? -22.906 11.406 4.716 1.00 94.69 178 GLU A O 1
ATOM 1342 N N . ASN A 1 179 ? -21.911 11.191 6.718 1.00 94.81 179 ASN A N 1
ATOM 1343 C CA . ASN A 1 179 ? -22.806 12.112 7.416 1.00 94.81 179 ASN A CA 1
ATOM 1344 C C . ASN A 1 179 ? -22.592 13.587 7.045 1.00 94.81 179 ASN A C 1
ATOM 1346 O O . ASN A 1 179 ? -23.562 14.342 6.992 1.00 94.81 179 ASN A O 1
ATOM 1350 N N . ASP A 1 180 ? -21.346 14.022 6.831 1.00 94.69 180 ASP A N 1
ATOM 1351 C CA . ASP A 1 180 ? -21.020 15.436 6.588 1.00 94.69 180 ASP A CA 1
ATOM 1352 C C . ASP A 1 180 ? -20.406 15.731 5.212 1.00 94.69 180 ASP A C 1
ATOM 1354 O O . ASP A 1 180 ? -20.039 16.875 4.937 1.00 94.69 180 ASP A O 1
ATOM 1358 N N . GLY A 1 181 ? -20.297 14.724 4.338 1.00 92.25 181 GLY A N 1
ATOM 1359 C CA . GLY A 1 181 ? -19.636 14.852 3.037 1.00 92.25 181 GLY A CA 1
ATOM 1360 C C . GLY A 1 181 ? -18.131 15.121 3.143 1.00 92.25 181 GLY A C 1
ATOM 1361 O O . GLY A 1 181 ? -17.521 15.621 2.197 1.00 92.25 181 GLY A O 1
ATOM 1362 N N . GLY A 1 182 ? -17.531 14.862 4.307 1.00 90.88 182 GLY A N 1
ATOM 1363 C CA . GLY A 1 182 ? -16.130 15.126 4.586 1.00 90.88 182 GLY A CA 1
ATOM 1364 C C . GLY A 1 182 ? -15.175 14.248 3.782 1.00 90.88 182 GLY A C 1
ATOM 1365 O O . GLY A 1 182 ? -15.526 13.194 3.259 1.00 90.88 182 GLY A O 1
ATOM 1366 N N . ASN A 1 183 ? -13.917 14.686 3.724 1.00 92.75 183 ASN A N 1
ATOM 1367 C CA . ASN A 1 183 ? -12.851 14.004 2.992 1.00 92.75 183 ASN A CA 1
ATOM 1368 C C . ASN A 1 183 ? -11.781 13.444 3.942 1.00 92.75 183 ASN A C 1
ATOM 1370 O O . ASN A 1 183 ? -10.583 13.659 3.759 1.00 92.75 183 ASN A O 1
ATOM 1374 N N . ARG A 1 184 ? -12.205 12.805 5.040 1.00 94.19 184 ARG A N 1
ATOM 1375 C CA . ARG A 1 184 ? -11.264 12.240 6.016 1.00 94.19 184 ARG A CA 1
ATOM 1376 C C . ARG A 1 184 ? -10.600 11.014 5.416 1.00 94.19 184 ARG A C 1
ATOM 1378 O O . ARG A 1 184 ? -11.287 10.106 4.949 1.00 94.19 184 ARG A O 1
ATOM 1385 N N . THR A 1 185 ? -9.279 10.969 5.497 1.00 93.75 185 THR A N 1
ATOM 1386 C CA . THR A 1 185 ? -8.461 9.869 4.988 1.00 93.75 185 THR A CA 1
ATOM 1387 C C . THR A 1 185 ? -7.794 9.100 6.137 1.00 93.75 185 THR A C 1
ATOM 1389 O O . THR A 1 185 ? -7.815 9.509 7.309 1.00 93.75 185 THR A O 1
ATOM 1392 N N . MET A 1 186 ? -7.234 7.935 5.813 1.00 92.56 186 MET A N 1
ATOM 1393 C CA . MET A 1 186 ? -6.360 7.171 6.707 1.00 92.56 186 MET A CA 1
ATOM 1394 C C . MET A 1 186 ? -4.900 7.326 6.296 1.00 92.56 186 MET A C 1
ATOM 1396 O O . MET A 1 186 ? -4.591 7.845 5.225 1.00 92.56 186 MET A O 1
ATOM 1400 N N . ASN A 1 187 ? -3.999 6.851 7.158 1.00 93.12 187 ASN A N 1
ATOM 1401 C CA . ASN A 1 187 ? -2.590 6.729 6.817 1.00 93.12 187 ASN A CA 1
ATOM 1402 C C . ASN A 1 187 ? -2.453 5.981 5.470 1.00 93.12 187 ASN A C 1
ATOM 1404 O O . ASN A 1 187 ? -3.019 4.893 5.321 1.00 93.12 187 ASN A O 1
ATOM 1408 N N . PRO A 1 188 ? -1.711 6.521 4.487 1.00 90.38 188 PRO A N 1
ATOM 1409 C CA . PRO A 1 188 ? -1.621 5.925 3.155 1.00 90.38 188 PRO A CA 1
ATOM 1410 C C . PRO A 1 188 ? -1.048 4.503 3.176 1.00 90.38 188 PRO A C 1
ATOM 1412 O O . PRO A 1 188 ? -1.379 3.698 2.311 1.00 90.38 188 PRO A O 1
ATOM 1415 N N . ALA A 1 189 ? -0.220 4.153 4.168 1.00 91.31 189 ALA A N 1
ATOM 1416 C CA . ALA A 1 189 ? 0.268 2.784 4.330 1.00 91.31 189 ALA A CA 1
ATOM 1417 C C . ALA A 1 189 ? -0.865 1.808 4.690 1.00 91.31 189 ALA A C 1
ATOM 1419 O O . ALA A 1 189 ? -0.931 0.720 4.123 1.00 91.31 189 ALA A O 1
ATOM 1420 N N . VAL A 1 190 ? -1.780 2.224 5.572 1.00 92.56 190 VAL A N 1
ATOM 1421 C CA . VAL A 1 190 ? -2.975 1.447 5.933 1.00 92.56 190 VAL A CA 1
ATOM 1422 C C . VAL A 1 190 ? -3.899 1.311 4.730 1.00 92.56 190 VAL A C 1
ATOM 1424 O O . VAL A 1 190 ? -4.360 0.213 4.439 1.00 92.56 190 VAL A O 1
ATOM 1427 N N . MET A 1 191 ? -4.119 2.403 3.991 1.00 91.50 191 MET A N 1
ATOM 1428 C CA . MET A 1 191 ? -4.973 2.378 2.801 1.00 91.50 191 MET A CA 1
ATOM 1429 C C . MET A 1 191 ? -4.453 1.391 1.752 1.00 91.50 191 MET A C 1
ATOM 1431 O O . MET A 1 191 ? -5.211 0.611 1.188 1.00 91.50 191 MET A O 1
ATOM 1435 N N . ARG A 1 192 ? -3.134 1.361 1.535 1.00 89.06 192 ARG A N 1
ATOM 1436 C CA . ARG A 1 192 ? -2.511 0.398 0.619 1.00 89.06 192 ARG A CA 1
ATOM 1437 C C . ARG A 1 192 ? -2.765 -1.048 1.025 1.00 89.06 192 ARG A C 1
ATOM 1439 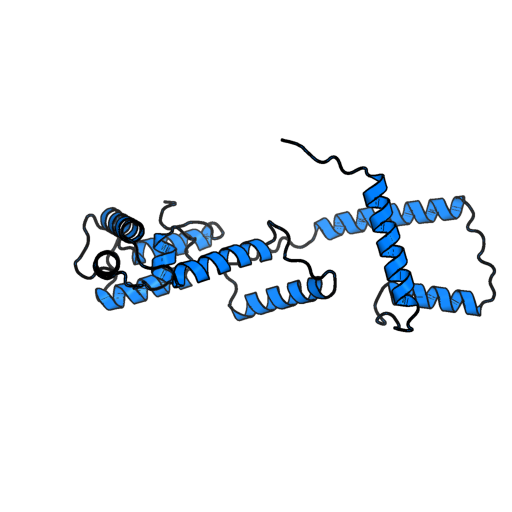O O . ARG A 1 192 ? -3.060 -1.863 0.158 1.00 89.06 192 ARG A O 1
ATOM 1446 N N . VAL A 1 193 ? -2.647 -1.351 2.317 1.00 90.19 193 VAL A N 1
ATOM 1447 C CA . VAL A 1 193 ? -2.937 -2.690 2.842 1.00 90.19 193 VAL A CA 1
ATOM 1448 C C . VAL A 1 193 ? -4.411 -3.044 2.631 1.00 90.19 193 VAL A C 1
ATOM 1450 O O . VAL A 1 193 ? -4.696 -4.113 2.101 1.00 90.19 193 VAL A O 1
ATOM 1453 N N . ALA A 1 194 ? -5.326 -2.122 2.949 1.00 89.62 194 ALA A N 1
ATOM 1454 C CA . ALA A 1 194 ? -6.768 -2.303 2.756 1.00 89.62 194 ALA A CA 1
ATOM 1455 C C . ALA A 1 194 ? -7.126 -2.652 1.305 1.00 89.62 194 ALA A C 1
ATOM 1457 O O . ALA A 1 194 ? -7.915 -3.555 1.054 1.00 89.62 194 ALA A O 1
ATOM 1458 N N . MET A 1 195 ? -6.494 -1.965 0.350 1.00 87.00 195 MET A N 1
ATOM 1459 C CA . MET A 1 195 ? -6.731 -2.129 -1.088 1.00 87.00 195 MET A CA 1
ATOM 1460 C C . MET A 1 195 ? -6.022 -3.351 -1.698 1.00 87.00 195 MET A C 1
ATOM 1462 O O . MET A 1 195 ? -5.982 -3.484 -2.921 1.00 87.00 195 MET A O 1
ATOM 1466 N N . GLY A 1 196 ? -5.407 -4.211 -0.880 1.00 87.75 196 GLY A N 1
ATOM 1467 C CA . GLY A 1 196 ? -4.717 -5.414 -1.347 1.00 87.75 196 GLY A CA 1
ATOM 1468 C C . GLY A 1 196 ? -3.443 -5.127 -2.140 1.00 87.75 196 GLY A C 1
ATOM 1469 O O . GLY A 1 196 ? -2.992 -5.968 -2.912 1.00 87.75 196 GLY A O 1
ATOM 1470 N N . ALA A 1 197 ? -2.851 -3.940 -1.984 1.00 87.38 197 ALA A N 1
ATOM 1471 C CA . ALA A 1 197 ? -1.593 -3.635 -2.646 1.00 87.38 197 ALA A CA 1
ATOM 1472 C C . ALA A 1 197 ? -0.450 -4.484 -2.055 1.00 87.38 197 ALA A C 1
ATOM 1474 O O . ALA A 1 197 ? -0.467 -4.780 -0.855 1.00 87.38 197 ALA A O 1
ATOM 1475 N N . PRO A 1 198 ? 0.592 -4.797 -2.849 1.00 86.94 198 PRO A N 1
ATOM 1476 C CA . PRO A 1 198 ? 1.759 -5.501 -2.340 1.00 86.94 198 PRO A CA 1
ATOM 1477 C C . PRO A 1 198 ? 2.393 -4.778 -1.150 1.00 86.94 198 PRO A C 1
ATOM 1479 O O . PRO A 1 198 ? 2.613 -3.556 -1.179 1.00 86.94 198 PRO A O 1
ATOM 1482 N N . VAL A 1 199 ? 2.688 -5.542 -0.097 1.00 89.69 199 VAL A N 1
ATOM 1483 C CA . VAL A 1 199 ? 3.198 -5.004 1.167 1.00 89.69 199 VAL A CA 1
ATOM 1484 C C . VAL A 1 199 ? 4.712 -5.175 1.244 1.00 89.69 199 VAL A C 1
ATOM 1486 O O . VAL A 1 199 ? 5.228 -6.287 1.225 1.00 89.69 199 VAL A O 1
ATOM 1489 N N . SER A 1 200 ? 5.444 -4.067 1.359 1.00 91.19 200 SER A N 1
ATOM 1490 C CA . SER A 1 200 ? 6.884 -4.064 1.634 1.00 91.19 200 SER A CA 1
ATOM 1491 C C . SER A 1 200 ? 7.156 -3.877 3.127 1.00 91.19 200 SER A C 1
ATOM 1493 O O . SER A 1 200 ? 6.308 -3.364 3.863 1.00 91.19 200 SER A O 1
ATOM 1495 N N . LYS A 1 201 ? 8.375 -4.203 3.583 1.00 91.38 201 LYS A N 1
ATOM 1496 C CA . LYS A 1 201 ? 8.783 -4.013 4.990 1.00 91.38 201 LYS A CA 1
ATOM 1497 C C . LYS A 1 201 ? 8.568 -2.583 5.488 1.00 91.38 201 LYS A C 1
ATOM 1499 O O . LYS A 1 201 ? 8.126 -2.381 6.613 1.00 91.38 201 LYS A O 1
ATOM 1504 N N . GLY A 1 202 ? 8.829 -1.585 4.641 1.00 90.25 202 GLY A N 1
ATOM 1505 C CA . GLY A 1 202 ? 8.620 -0.178 4.990 1.00 90.25 202 GLY A CA 1
ATOM 1506 C C . GLY A 1 202 ? 7.145 0.198 5.166 1.00 90.25 202 GLY A C 1
ATOM 1507 O O . GLY A 1 202 ? 6.828 1.061 5.981 1.00 90.25 202 GLY A O 1
ATOM 1508 N N . ILE A 1 203 ? 6.233 -0.445 4.430 1.00 90.75 203 ILE A N 1
ATOM 1509 C CA . ILE A 1 203 ? 4.784 -0.251 4.596 1.00 90.75 203 ILE A CA 1
ATOM 1510 C C . ILE A 1 203 ? 4.326 -0.939 5.874 1.00 90.75 203 ILE A C 1
ATOM 1512 O O . ILE A 1 203 ? 3.697 -0.291 6.705 1.00 90.75 203 ILE A O 1
ATOM 1516 N N . ALA A 1 204 ? 4.696 -2.209 6.056 1.00 93.38 204 ALA A N 1
ATOM 1517 C CA . ALA A 1 204 ? 4.360 -2.971 7.252 1.00 93.38 204 ALA A CA 1
ATOM 1518 C C . ALA A 1 204 ? 4.831 -2.255 8.525 1.00 93.38 204 ALA A C 1
ATOM 1520 O O . ALA A 1 204 ? 4.060 -2.114 9.466 1.00 93.38 204 ALA A O 1
ATOM 1521 N N . ALA A 1 205 ? 6.046 -1.696 8.527 1.00 94.69 205 ALA A N 1
ATOM 1522 C CA . ALA A 1 205 ? 6.564 -0.912 9.648 1.00 94.69 205 ALA A CA 1
ATOM 1523 C C . ALA A 1 205 ? 5.721 0.332 9.966 1.00 94.69 205 ALA A C 1
ATOM 1525 O O . ALA A 1 205 ? 5.508 0.646 11.135 1.00 94.69 205 ALA A O 1
ATOM 1526 N N . LYS A 1 206 ? 5.208 1.033 8.948 1.00 95.06 206 LYS A N 1
ATOM 1527 C CA . LYS A 1 206 ? 4.325 2.193 9.151 1.00 95.06 206 LYS A CA 1
ATOM 1528 C C . LYS A 1 206 ? 2.963 1.786 9.702 1.00 95.06 206 LYS A C 1
ATOM 1530 O O . LYS A 1 206 ? 2.446 2.475 10.571 1.00 95.06 206 LYS A O 1
ATOM 1535 N N . VAL A 1 207 ? 2.403 0.678 9.217 1.00 95.25 207 VAL A N 1
ATOM 1536 C CA . VAL A 1 207 ? 1.135 0.136 9.725 1.00 95.25 207 VAL A CA 1
ATOM 1537 C C . VAL A 1 207 ? 1.298 -0.352 11.168 1.00 95.25 207 VAL A C 1
ATOM 1539 O O . VAL A 1 207 ? 0.467 -0.028 12.007 1.00 95.25 207 VAL A O 1
ATOM 1542 N N . MET A 1 208 ? 2.412 -1.021 11.489 1.00 95.38 208 MET A N 1
ATOM 1543 C CA . MET A 1 208 ? 2.776 -1.381 12.864 1.00 95.38 208 MET A CA 1
ATOM 1544 C C . MET A 1 208 ? 2.907 -0.162 13.766 1.00 95.38 208 MET A C 1
ATOM 1546 O O . MET A 1 208 ? 2.350 -0.164 14.855 1.00 95.38 208 MET A O 1
ATOM 1550 N N . ALA A 1 209 ? 3.612 0.883 13.330 1.00 95.25 209 ALA A N 1
ATOM 1551 C CA . ALA A 1 209 ? 3.761 2.099 14.122 1.00 95.25 209 ALA A CA 1
ATOM 1552 C C . ALA A 1 209 ? 2.410 2.782 14.390 1.00 95.25 209 ALA A C 1
ATOM 1554 O O . ALA A 1 209 ? 2.174 3.236 15.507 1.00 95.25 209 ALA A O 1
ATOM 1555 N N . GLU A 1 210 ? 1.526 2.825 13.389 1.00 94.88 210 GLU A N 1
ATOM 1556 C CA . GLU A 1 210 ? 0.173 3.367 13.534 1.00 94.88 210 GLU A CA 1
ATOM 1557 C C . GLU A 1 210 ? -0.637 2.555 14.549 1.00 94.88 210 GLU A C 1
ATOM 1559 O O . GLU A 1 210 ? -1.182 3.123 15.488 1.00 94.88 210 GLU A O 1
ATOM 1564 N N . GLU A 1 211 ? -0.675 1.229 14.414 1.00 94.69 211 GLU A N 1
ATOM 1565 C CA . GLU A 1 211 ? -1.439 0.375 15.325 1.00 94.69 211 GLU A CA 1
ATOM 1566 C C . GLU A 1 211 ? -0.884 0.419 16.751 1.00 94.69 211 GLU A C 1
ATOM 1568 O O . GLU A 1 211 ? -1.636 0.565 17.714 1.00 94.69 211 GLU A O 1
ATOM 1573 N N . ASN A 1 212 ? 0.440 0.389 16.891 1.00 95.00 212 ASN A N 1
ATOM 1574 C CA . ASN A 1 212 ? 1.111 0.490 18.179 1.00 95.00 212 ASN A CA 1
ATOM 1575 C C . ASN A 1 212 ? 0.841 1.839 18.863 1.00 95.00 212 ASN A C 1
ATOM 1577 O O . ASN A 1 212 ? 0.713 1.898 20.081 1.00 95.00 212 ASN A O 1
ATOM 1581 N N . ALA A 1 213 ? 0.702 2.926 18.098 1.00 94.62 213 ALA A N 1
ATOM 1582 C CA . ALA A 1 213 ? 0.314 4.224 18.646 1.00 94.62 213 ALA A CA 1
ATOM 1583 C C . ALA A 1 213 ? -1.132 4.248 19.176 1.00 94.62 213 ALA A C 1
ATOM 1585 O O . ALA A 1 213 ? -1.454 5.086 20.018 1.00 94.62 213 ALA A O 1
ATOM 1586 N N . LYS A 1 214 ? -2.003 3.349 18.697 1.00 92.44 214 LYS A N 1
ATOM 1587 C CA . LYS A 1 214 ? -3.416 3.267 19.099 1.00 92.44 214 LYS A CA 1
ATOM 1588 C C . LYS A 1 214 ? -3.644 2.283 20.239 1.00 92.44 214 LYS A C 1
ATOM 1590 O O . LYS A 1 214 ? -4.370 2.598 21.177 1.00 92.44 214 LYS A O 1
ATOM 1595 N N . LEU A 1 215 ? -3.033 1.105 20.147 1.00 92.44 215 LEU A N 1
ATOM 1596 C CA . LEU A 1 215 ? -3.275 -0.023 21.048 1.00 92.44 215 LEU A CA 1
ATOM 1597 C C . LEU A 1 215 ? -2.134 -0.259 22.050 1.00 92.44 215 LEU A C 1
ATOM 1599 O O . LEU A 1 215 ? -2.302 -1.027 22.992 1.00 92.44 215 LEU A O 1
ATOM 1603 N N . GLY A 1 216 ? -0.985 0.400 21.882 1.00 94.19 216 GLY A N 1
ATOM 1604 C CA . GLY A 1 216 ? 0.195 0.259 22.742 1.00 94.19 216 GLY A CA 1
ATOM 1605 C C . GLY A 1 216 ? 1.060 -0.962 22.420 1.00 94.19 216 GLY A C 1
ATOM 1606 O O . GLY A 1 216 ? 2.279 -0.828 22.377 1.00 94.19 216 GLY A O 1
ATOM 1607 N N . GLU A 1 217 ? 0.437 -2.113 22.159 1.00 92.56 217 GLU A N 1
ATOM 1608 C CA . GLU A 1 217 ? 1.071 -3.327 21.631 1.00 92.56 217 GLU A CA 1
ATOM 1609 C C . GLU A 1 217 ? 0.286 -3.835 20.418 1.00 92.56 217 GLU A C 1
ATOM 1611 O O . GLU A 1 217 ? -0.943 -3.763 20.395 1.00 92.56 217 GLU A O 1
ATOM 1616 N N . VAL A 1 218 ? 0.990 -4.361 19.411 1.00 92.94 218 VAL A N 1
ATOM 1617 C CA . VAL A 1 218 ? 0.371 -4.908 18.194 1.00 92.94 218 VAL A CA 1
ATOM 1618 C C . VAL A 1 218 ? -0.193 -6.307 18.483 1.00 92.94 218 VAL A C 1
ATOM 1620 O O . VAL A 1 218 ? 0.588 -7.233 18.735 1.00 92.94 218 VAL A O 1
ATOM 1623 N N . PRO A 1 219 ? -1.525 -6.510 18.439 1.00 92.62 219 PRO A N 1
ATOM 1624 C CA . PRO A 1 219 ? -2.115 -7.817 18.696 1.00 92.62 219 PRO A CA 1
ATOM 1625 C C . PRO A 1 219 ? -1.766 -8.827 17.597 1.00 92.62 219 PRO A C 1
ATOM 1627 O O . PRO A 1 219 ? -1.627 -8.493 16.421 1.00 92.62 219 PRO A O 1
ATOM 1630 N N . ARG A 1 220 ? -1.685 -10.112 17.952 1.00 92.69 220 ARG A N 1
ATOM 1631 C CA . ARG A 1 220 ? -1.569 -11.170 16.938 1.00 92.69 220 ARG A CA 1
ATOM 1632 C C . ARG A 1 220 ? -2.835 -11.223 16.092 1.00 92.69 220 ARG A C 1
ATOM 1634 O O . ARG A 1 220 ? -3.931 -11.206 16.636 1.00 92.69 220 ARG A O 1
ATOM 1641 N N . GLY A 1 221 ? -2.663 -11.334 14.777 1.00 91.56 221 GLY A N 1
ATOM 1642 C CA . GLY A 1 221 ? -3.776 -11.361 13.830 1.00 91.56 221 GLY A CA 1
ATOM 1643 C C . GLY A 1 221 ? -4.351 -9.983 13.506 1.00 91.56 221 GLY A C 1
ATOM 1644 O O . GLY A 1 221 ? -5.271 -9.903 12.699 1.00 91.56 221 GLY A O 1
ATOM 1645 N N . SER A 1 222 ? -3.812 -8.902 14.075 1.00 94.88 222 SER A N 1
ATOM 1646 C CA . SER A 1 222 ? -4.180 -7.547 13.670 1.00 94.88 222 SER A CA 1
ATOM 1647 C C . SER A 1 222 ? -3.728 -7.233 12.242 1.00 94.88 222 SER A C 1
ATOM 1649 O O . SER A 1 222 ? -2.884 -7.940 11.679 1.00 94.88 222 SER A O 1
ATOM 1651 N N . ILE A 1 223 ? -4.238 -6.145 11.655 1.00 94.00 223 ILE A N 1
ATOM 1652 C CA . ILE A 1 223 ? -3.815 -5.716 10.312 1.00 94.00 223 ILE A CA 1
ATOM 1653 C C . ILE A 1 223 ? -2.301 -5.509 10.257 1.00 94.00 223 ILE A C 1
ATOM 1655 O O . ILE A 1 223 ? -1.679 -5.897 9.269 1.00 94.00 223 ILE A O 1
ATOM 1659 N N . ALA A 1 224 ? -1.676 -4.928 11.287 1.00 95.19 224 ALA A N 1
ATOM 1660 C CA . ALA A 1 224 ? -0.234 -4.727 11.251 1.00 95.19 224 ALA A CA 1
ATOM 1661 C C . ALA A 1 224 ? 0.551 -6.042 11.319 1.00 95.19 224 ALA A C 1
ATOM 1663 O O . ALA A 1 224 ? 1.537 -6.192 10.593 1.00 95.19 224 ALA A O 1
ATOM 1664 N N . ALA A 1 225 ? 0.099 -7.007 12.126 1.00 95.00 225 ALA A N 1
ATOM 1665 C CA . ALA A 1 225 ? 0.709 -8.333 12.179 1.00 95.00 225 ALA A CA 1
ATOM 1666 C C . ALA A 1 225 ? 0.581 -9.065 10.830 1.00 95.00 225 ALA A C 1
ATOM 1668 O O . ALA A 1 225 ? 1.549 -9.655 10.348 1.00 95.00 225 ALA A O 1
ATOM 1669 N N . GLN A 1 226 ? -0.586 -8.976 10.187 1.00 94.50 226 GLN A N 1
ATOM 1670 C CA . GLN A 1 226 ? -0.818 -9.557 8.863 1.00 94.50 226 GLN A CA 1
ATOM 1671 C C . GLN A 1 226 ? 0.016 -8.855 7.777 1.00 94.50 226 GLN A C 1
ATOM 1673 O O . GLN A 1 226 ? 0.641 -9.513 6.947 1.00 94.50 226 GLN A O 1
ATOM 1678 N N . ALA A 1 227 ? 0.118 -7.523 7.818 1.00 94.50 227 ALA A N 1
ATOM 1679 C CA . ALA A 1 227 ? 0.962 -6.750 6.909 1.00 94.50 227 ALA A CA 1
ATOM 1680 C C . ALA A 1 227 ? 2.449 -7.116 7.050 1.00 94.50 227 ALA A C 1
ATOM 1682 O O . ALA A 1 227 ? 3.160 -7.203 6.047 1.00 94.50 227 ALA A O 1
ATOM 1683 N N . GLN A 1 228 ? 2.928 -7.360 8.274 1.00 95.44 228 GLN A N 1
ATOM 1684 C CA . GLN A 1 228 ? 4.291 -7.831 8.511 1.00 95.44 228 GLN A CA 1
ATOM 1685 C C . GLN A 1 228 ? 4.511 -9.233 7.933 1.00 95.44 228 GLN A C 1
ATOM 1687 O O . GLN A 1 228 ? 5.494 -9.443 7.225 1.00 95.44 228 GLN A O 1
ATOM 1692 N N . ALA A 1 229 ? 3.576 -10.159 8.156 1.00 94.31 229 ALA A N 1
ATOM 1693 C CA . ALA A 1 229 ? 3.650 -11.504 7.591 1.00 94.31 229 ALA A CA 1
ATOM 1694 C C . ALA A 1 229 ? 3.680 -11.480 6.052 1.00 94.31 229 ALA A C 1
ATOM 1696 O O . ALA A 1 229 ? 4.532 -12.129 5.443 1.00 94.31 229 ALA A O 1
ATOM 1697 N N . ALA A 1 230 ? 2.814 -10.679 5.423 1.00 92.56 230 ALA A N 1
ATOM 1698 C CA . ALA A 1 230 ? 2.808 -10.488 3.974 1.00 92.56 230 ALA A CA 1
ATOM 1699 C C . ALA A 1 230 ? 4.135 -9.893 3.471 1.00 92.56 230 ALA A C 1
ATOM 1701 O O . ALA A 1 230 ? 4.697 -10.371 2.485 1.00 92.56 230 ALA A O 1
ATOM 1702 N N . ALA A 1 231 ? 4.688 -8.898 4.174 1.00 93.31 231 ALA A N 1
ATOM 1703 C CA . ALA A 1 231 ? 5.978 -8.302 3.831 1.00 93.31 231 ALA A CA 1
ATOM 1704 C C . ALA A 1 231 ? 7.146 -9.292 3.936 1.00 93.31 231 ALA A C 1
ATOM 1706 O O . ALA A 1 231 ? 8.037 -9.277 3.085 1.00 93.31 231 ALA A O 1
ATOM 1707 N N . ASP A 1 232 ? 7.146 -10.156 4.950 1.00 93.50 232 ASP A N 1
ATOM 1708 C CA . ASP A 1 232 ? 8.178 -11.177 5.124 1.00 93.50 232 ASP A CA 1
ATOM 1709 C C . ASP A 1 232 ? 8.078 -12.270 4.050 1.00 93.50 232 ASP A C 1
ATOM 1711 O O . ASP A 1 232 ? 9.103 -12.669 3.495 1.00 93.50 232 ASP A O 1
ATOM 1715 N N . LYS A 1 233 ? 6.863 -12.686 3.663 1.00 90.44 233 LYS A N 1
ATOM 1716 C CA . LYS A 1 233 ? 6.652 -13.594 2.517 1.00 90.44 233 LYS A CA 1
ATOM 1717 C C . LYS A 1 233 ? 7.097 -12.960 1.199 1.00 90.44 233 LYS A C 1
ATOM 1719 O O . LYS A 1 233 ? 7.760 -13.601 0.391 1.00 90.44 233 LYS A O 1
ATOM 1724 N N . ASN A 1 234 ? 6.815 -11.675 1.006 1.00 89.19 234 ASN A N 1
ATOM 1725 C CA . ASN A 1 234 ? 7.226 -10.929 -0.182 1.00 89.19 234 ASN A CA 1
ATOM 1726 C C . ASN A 1 234 ? 8.738 -10.846 -0.373 1.00 89.19 234 ASN A C 1
ATOM 1728 O O . ASN A 1 234 ? 9.204 -10.761 -1.508 1.00 89.19 234 ASN A O 1
ATOM 1732 N N . VAL A 1 235 ? 9.507 -10.898 0.713 1.00 86.56 235 VAL A N 1
ATOM 1733 C CA . VAL A 1 235 ? 10.973 -10.963 0.644 1.00 86.56 235 VAL A CA 1
ATOM 1734 C C . VAL A 1 235 ? 11.440 -12.299 0.064 1.00 86.56 235 VAL A C 1
ATOM 1736 O O . VAL A 1 235 ? 12.478 -12.333 -0.590 1.00 86.56 235 VAL A O 1
ATOM 1739 N N . MET A 1 236 ? 10.674 -13.372 0.270 1.00 84.56 236 MET A N 1
ATOM 1740 C CA . MET A 1 236 ? 10.989 -14.710 -0.235 1.00 84.56 236 MET A CA 1
ATOM 1741 C C . MET A 1 236 ? 10.510 -14.917 -1.679 1.00 84.56 236 MET A C 1
ATOM 1743 O O . MET A 1 236 ? 11.234 -15.502 -2.478 1.00 84.56 236 MET A O 1
ATOM 1747 N N . ASP A 1 237 ? 9.328 -14.396 -2.024 1.00 82.25 237 ASP A N 1
ATOM 1748 C CA . ASP A 1 237 ? 8.623 -14.725 -3.275 1.00 82.25 237 ASP A CA 1
ATOM 1749 C C . ASP A 1 237 ? 8.737 -13.654 -4.380 1.00 82.25 237 ASP A C 1
ATOM 1751 O O . ASP A 1 237 ? 8.037 -13.719 -5.390 1.00 82.25 237 ASP A O 1
ATOM 1755 N N . GLY A 1 238 ? 9.577 -12.631 -4.203 1.00 79.31 238 GLY A N 1
ATOM 1756 C CA . GLY A 1 238 ? 9.776 -11.586 -5.219 1.00 79.31 238 GLY A CA 1
ATOM 1757 C C . GLY A 1 238 ? 8.751 -10.441 -5.201 1.00 79.31 238 GLY A C 1
ATOM 1758 O O . GLY A 1 238 ? 8.713 -9.646 -6.135 1.00 79.31 238 GLY A O 1
ATOM 1759 N N . GLY A 1 239 ? 7.968 -10.288 -4.126 1.00 75.12 239 GLY A N 1
ATOM 1760 C CA . GLY A 1 239 ? 7.387 -8.986 -3.769 1.00 75.12 239 GLY A CA 1
ATOM 1761 C C . GLY A 1 239 ? 5.939 -8.679 -4.164 1.00 75.12 239 GLY A C 1
ATOM 1762 O O . GLY A 1 239 ? 5.550 -7.520 -4.040 1.00 75.12 239 GLY A O 1
ATOM 1763 N N . ASN A 1 240 ? 5.133 -9.648 -4.610 1.00 78.12 240 ASN A N 1
ATOM 1764 C CA . ASN A 1 240 ? 3.816 -9.358 -5.205 1.00 78.12 240 ASN A CA 1
ATOM 1765 C C . ASN A 1 240 ? 2.577 -9.704 -4.363 1.00 78.12 240 ASN A C 1
ATOM 1767 O O . ASN A 1 240 ? 1.470 -9.465 -4.835 1.00 78.12 240 ASN A O 1
ATOM 1771 N N . ARG A 1 241 ? 2.718 -10.224 -3.142 1.00 82.25 241 ARG A N 1
ATOM 1772 C CA . ARG A 1 241 ? 1.574 -10.594 -2.296 1.00 82.25 241 ARG A CA 1
ATOM 1773 C C . ARG A 1 241 ? 0.993 -9.391 -1.552 1.00 82.25 241 ARG A C 1
ATOM 1775 O O . ARG A 1 241 ? 1.717 -8.632 -0.896 1.00 82.25 241 ARG A O 1
ATOM 1782 N N . GLY A 1 242 ? -0.318 -9.230 -1.636 1.00 84.25 242 GLY A N 1
ATOM 1783 C CA . GLY A 1 242 ? -1.114 -8.444 -0.703 1.00 84.25 242 GLY A CA 1
ATOM 1784 C C . GLY A 1 242 ? -1.428 -9.236 0.570 1.00 84.25 242 GLY A C 1
ATOM 1785 O O . GLY A 1 242 ? -1.049 -10.394 0.718 1.00 84.25 242 GLY A O 1
ATOM 1786 N N . VAL A 1 243 ? -2.150 -8.608 1.500 1.00 85.50 243 VAL A N 1
ATOM 1787 C CA . VAL A 1 243 ? -2.570 -9.264 2.757 1.00 85.50 243 VAL A CA 1
ATOM 1788 C C . VAL A 1 243 ? -3.669 -10.314 2.535 1.00 85.50 243 VAL A C 1
ATOM 1790 O O . VAL A 1 243 ? -3.879 -11.177 3.376 1.00 85.50 243 VAL A O 1
ATOM 1793 N N . TYR A 1 244 ? -4.334 -10.282 1.380 1.00 85.31 244 TYR A N 1
ATOM 1794 C CA . TYR A 1 244 ? -5.389 -11.228 1.015 1.00 85.31 244 TYR A CA 1
ATOM 1795 C C . TYR A 1 244 ? -4.882 -12.484 0.281 1.00 85.31 244 TYR A C 1
ATOM 1797 O O . TYR A 1 244 ? -5.687 -13.362 -0.012 1.00 85.31 244 TYR A O 1
ATOM 1805 N N . ASP A 1 245 ? -3.584 -12.575 -0.034 1.00 80.50 245 ASP A N 1
ATOM 1806 C CA . ASP A 1 245 ? -3.003 -13.637 -0.882 1.00 80.50 245 ASP A CA 1
ATOM 1807 C C . ASP A 1 245 ? -2.443 -14.835 -0.078 1.00 80.50 245 ASP A C 1
ATOM 1809 O O . ASP A 1 245 ? -1.452 -15.466 -0.483 1.00 80.50 245 ASP A O 1
ATOM 1813 N N . ASP A 1 246 ? -3.049 -15.115 1.078 1.00 63.97 246 ASP A N 1
ATOM 1814 C CA . ASP A 1 246 ? -2.636 -16.152 2.036 1.00 63.97 246 ASP A CA 1
ATOM 1815 C C . ASP A 1 246 ? -3.331 -17.509 1.842 1.00 63.97 246 ASP A C 1
ATOM 1817 O O . ASP A 1 246 ? -4.539 -17.547 1.513 1.00 63.97 246 ASP A O 1
#